Protein AF-A0A7U2MCS7-F1 (afdb_monomer)

Mean predicted aligned error: 5.55 Å

Sequence (285 aa):
MTVNVSSVKEATSYMLYASYARRSYARACTASSENHQNILQNGSFAVDHFSVMGAKVTTSFLKEYIFIDRIKELMEETGNLVWEDSVEIPSYTYWTLSLPEIFKKQHGYAMTPYLMLLSGNEGYQTGNQGPIQFISDGNDQGAGFVADYRSTMTGLLMEYLEYLNKWTHETLGLKSSQQVGYNLPVDMLEAIPSVDIPETETLSFSNLIAGFRQFSGPANLAGKNVISIELGANFGQAYYQTWTELLQEAKHAFVAGVNQLVIHGETYSHTYDNTTWPGFTSFNY

Organism: Aspergillus flavus (strain ATCC 200026 / FGSC A1120 / IAM 13836 / NRRL 3357 / JCM 12722 / SRRC 167) (NCBI:txid332952)

Nearest PDB structures (foldseek):
  1s2w-assembly1_A  TM=4.481E-01  e=6.811E-02  Mytilus edulis
  4cw7-assembly2_B  TM=5.602E-01  e=1.542E+00  Pyrococcus abyssi GE5
  4r1u-assembly2_B  TM=4.214E-01  e=1.213E+00  Medicago truncatula
  7ekw-assembly1_B  TM=4.674E-01  e=5.773E+00  Nakaseomyces glabratus CBS 138
  5cvv-assembly1_B  TM=3.705E-01  e=8.275E+00  Clarkia breweri

Solvent-accessible surface area (backbone atoms only — not comparable to full-atom values): 16552 Å² total; per-residue (Å²): 138,86,84,84,77,82,86,59,86,86,63,90,74,86,82,90,84,85,86,82,90,73,85,75,81,40,61,72,35,74,46,88,48,96,82,48,90,48,68,80,40,52,28,40,65,56,66,50,61,57,29,56,64,24,39,48,51,55,54,48,47,40,56,74,72,58,46,48,99,59,42,50,59,50,41,54,76,70,52,74,59,51,75,46,72,64,52,85,62,68,32,51,51,70,84,54,94,61,45,62,61,52,42,24,69,76,72,72,48,74,55,77,92,52,54,60,61,45,40,36,74,35,35,30,64,100,62,86,65,45,98,56,80,54,69,46,95,51,99,65,34,50,50,65,60,54,49,54,49,23,53,47,44,25,55,26,33,31,49,13,41,38,49,47,30,52,47,33,39,76,74,47,72,33,45,29,31,32,32,55,50,41,64,46,56,41,52,34,61,78,37,32,61,40,40,59,26,38,29,51,45,32,50,93,42,69,65,35,44,68,48,44,31,59,58,33,47,41,30,54,76,62,63,41,91,44,29,34,27,42,36,67,56,50,76,50,32,53,97,64,71,46,73,68,57,48,52,50,52,49,49,35,39,45,79,23,60,38,77,42,82,43,73,51,72,81,57,81,90,64,94,54,90,99,55,56,91,94,49,78,71,68,60,47,98

Structure (mmCIF, N/CA/C/O backbone):
data_AF-A0A7U2MCS7-F1
#
_entry.id   AF-A0A7U2MCS7-F1
#
loop_
_atom_site.group_PDB
_atom_site.id
_atom_site.type_symbol
_atom_site.label_atom_id
_atom_site.label_alt_id
_atom_site.label_comp_id
_atom_site.label_asym_id
_atom_site.label_entity_id
_atom_site.label_seq_id
_atom_site.pdbx_PDB_ins_code
_atom_site.Cartn_x
_atom_site.Cartn_y
_atom_site.Cartn_z
_atom_site.occupancy
_atom_site.B_iso_or_equiv
_atom_site.auth_seq_id
_atom_site.auth_comp_id
_atom_site.auth_asym_id
_atom_site.auth_atom_id
_atom_site.pdbx_PDB_model_num
ATOM 1 N N . MET A 1 1 ? 31.416 -0.457 -11.939 1.00 49.38 1 MET A N 1
ATOM 2 C CA . MET A 1 1 ? 30.595 0.491 -12.718 1.00 49.38 1 MET A CA 1
ATOM 3 C C . MET A 1 1 ? 30.698 0.067 -14.170 1.00 49.38 1 MET A C 1
ATOM 5 O O . MET A 1 1 ? 31.787 0.135 -14.721 1.00 49.38 1 MET A O 1
ATOM 9 N N . THR A 1 2 ? 29.623 -0.471 -14.740 1.00 54.03 2 THR A N 1
ATOM 10 C CA . THR A 1 2 ? 29.589 -0.855 -16.158 1.00 54.03 2 THR A CA 1
ATOM 11 C C . THR A 1 2 ? 28.910 0.277 -16.910 1.00 54.03 2 THR A C 1
ATOM 13 O O . THR A 1 2 ? 27.756 0.584 -16.624 1.00 54.03 2 THR A O 1
ATOM 16 N N . VAL A 1 3 ? 29.635 0.936 -17.812 1.00 59.94 3 VAL A N 1
ATOM 17 C CA . VAL A 1 3 ? 29.076 1.983 -18.674 1.00 59.94 3 VAL A CA 1
ATOM 18 C C . VAL A 1 3 ? 28.618 1.309 -19.959 1.00 59.94 3 VAL A C 1
ATOM 20 O O . VAL A 1 3 ? 29.446 0.865 -20.751 1.00 59.94 3 VAL A O 1
ATOM 23 N N . ASN A 1 4 ? 27.305 1.208 -20.151 1.00 61.16 4 ASN A N 1
ATOM 24 C CA . ASN A 1 4 ? 26.733 0.778 -21.422 1.00 61.16 4 ASN A CA 1
ATOM 25 C C . ASN A 1 4 ? 26.515 2.023 -22.282 1.00 61.16 4 ASN A C 1
ATOM 27 O O . ASN A 1 4 ? 25.713 2.885 -21.930 1.00 61.16 4 ASN A O 1
ATOM 31 N N . VAL A 1 5 ? 27.249 2.132 -23.387 1.00 64.62 5 VAL A N 1
ATOM 32 C CA . VAL A 1 5 ? 27.059 3.211 -24.361 1.00 64.62 5 VAL A CA 1
ATOM 33 C C . VAL A 1 5 ? 26.099 2.705 -25.430 1.00 64.62 5 VAL A C 1
ATOM 35 O O . VAL A 1 5 ? 26.420 1.751 -26.136 1.00 64.62 5 VAL A O 1
ATOM 38 N N . SER A 1 6 ? 24.928 3.331 -25.555 1.00 65.69 6 SER A N 1
ATOM 39 C CA . SER A 1 6 ? 24.066 3.103 -26.717 1.00 65.69 6 SER A CA 1
ATOM 40 C C . SER A 1 6 ? 24.730 3.730 -27.944 1.00 65.69 6 SER A C 1
ATOM 42 O O . SER A 1 6 ? 24.974 4.937 -27.973 1.00 65.69 6 SER A O 1
ATOM 44 N N . SER A 1 7 ? 25.077 2.919 -28.945 1.00 66.69 7 SER A N 1
ATOM 45 C CA . SER A 1 7 ? 25.648 3.410 -30.200 1.00 66.69 7 SER A CA 1
ATOM 46 C C . SER A 1 7 ? 24.526 3.825 -31.152 1.00 66.69 7 SER A C 1
ATOM 48 O O . SER A 1 7 ? 24.152 3.071 -32.052 1.00 66.69 7 SER A O 1
ATOM 50 N N . VAL A 1 8 ? 23.971 5.020 -30.946 1.00 79.19 8 VAL A N 1
ATOM 51 C CA . VAL A 1 8 ? 22.990 5.599 -31.872 1.00 79.19 8 VAL A CA 1
ATOM 52 C C . VAL A 1 8 ? 23.740 6.245 -33.037 1.00 79.19 8 VAL A C 1
ATOM 54 O O . VAL A 1 8 ? 24.558 7.150 -32.854 1.00 79.19 8 VAL A O 1
ATOM 57 N N . LYS A 1 9 ? 23.495 5.748 -34.253 1.00 81.31 9 LYS A N 1
ATOM 58 C CA . LYS A 1 9 ? 24.068 6.307 -35.484 1.00 81.31 9 LYS A CA 1
ATOM 59 C C . LYS A 1 9 ? 23.609 7.765 -35.623 1.00 81.31 9 LYS A C 1
ATOM 61 O O . LYS A 1 9 ? 22.438 8.041 -35.409 1.00 81.31 9 LYS A O 1
ATOM 66 N N . GLU A 1 10 ? 24.526 8.670 -35.971 1.00 86.31 10 GLU A N 1
ATOM 67 C CA . GLU A 1 10 ? 24.270 10.123 -36.110 1.00 86.31 10 GLU A CA 1
ATOM 68 C C . GLU A 1 10 ? 24.003 10.881 -34.794 1.00 86.31 10 GLU A C 1
ATOM 70 O O . GLU A 1 10 ? 23.628 12.052 -34.828 1.00 86.31 10 GLU A O 1
ATOM 75 N N . ALA A 1 11 ? 24.266 10.274 -33.628 1.00 84.00 11 ALA A N 1
ATOM 76 C CA . ALA A 1 11 ? 24.211 10.992 -32.356 1.00 84.00 11 ALA A CA 1
ATOM 77 C C . ALA A 1 11 ? 25.177 12.193 -32.346 1.00 84.00 11 ALA A C 1
ATOM 79 O O . ALA A 1 11 ? 26.388 12.045 -32.521 1.00 84.00 11 ALA A O 1
ATOM 80 N N . THR A 1 12 ? 24.637 13.391 -32.115 1.00 87.88 12 THR A N 1
ATOM 81 C CA . THR A 1 12 ? 25.401 14.648 -32.018 1.00 87.88 12 THR A CA 1
ATOM 82 C C . THR A 1 12 ? 25.794 14.994 -30.580 1.00 87.88 12 THR A C 1
ATOM 84 O O . THR A 1 12 ? 26.626 15.875 -30.361 1.00 87.88 12 THR A O 1
ATOM 87 N N . SER A 1 13 ? 25.229 14.295 -29.592 1.00 86.06 13 SER A N 1
ATOM 88 C CA . SER A 1 13 ? 25.536 14.430 -28.169 1.00 86.06 13 SER A CA 1
ATOM 89 C C . SER A 1 13 ? 25.291 13.110 -27.427 1.00 86.06 13 SER A C 1
ATOM 91 O O . SER A 1 13 ? 24.633 12.204 -27.938 1.00 86.06 13 SER A O 1
ATOM 93 N N . TYR A 1 14 ? 25.841 13.002 -26.216 1.00 83.50 14 TYR A N 1
ATOM 94 C CA . TYR A 1 14 ? 25.655 11.857 -25.323 1.00 83.50 14 TYR A CA 1
ATOM 95 C C . TYR A 1 14 ? 25.150 12.341 -23.966 1.00 83.50 14 TYR A C 1
ATOM 97 O O . TYR A 1 14 ? 25.592 13.380 -23.472 1.00 83.50 14 TYR A O 1
ATOM 105 N N . MET A 1 15 ? 24.269 11.560 -23.341 1.00 82.50 15 MET A N 1
ATOM 106 C CA . MET A 1 15 ? 23.834 11.764 -21.961 1.00 82.50 15 MET A CA 1
ATOM 107 C C . MET A 1 15 ? 24.386 10.641 -21.083 1.00 82.50 15 MET A C 1
ATOM 109 O O . MET A 1 15 ? 24.214 9.463 -21.391 1.00 82.50 15 MET A O 1
ATOM 113 N N . LEU A 1 16 ? 25.031 11.003 -19.974 1.00 84.69 16 LEU A N 1
ATOM 114 C CA . LEU A 1 16 ? 25.379 10.051 -18.924 1.00 84.69 16 LEU A CA 1
ATOM 115 C C . LEU A 1 16 ? 24.226 9.986 -17.920 1.00 84.69 16 LEU A C 1
ATOM 117 O O . LEU A 1 16 ? 23.994 10.946 -17.188 1.00 84.69 16 LEU A O 1
ATOM 121 N N . TYR A 1 17 ? 23.532 8.851 -17.872 1.00 83.62 17 TYR A N 1
ATOM 122 C CA . TYR A 1 17 ? 22.527 8.568 -16.851 1.00 83.62 17 TYR A CA 1
ATOM 123 C C . TYR A 1 17 ? 23.125 7.668 -15.767 1.00 83.62 17 TYR A C 1
ATOM 125 O O . TYR A 1 17 ? 23.717 6.629 -16.062 1.00 83.62 17 TYR A O 1
ATOM 133 N N . ALA A 1 18 ? 22.960 8.064 -14.508 1.00 84.31 18 ALA A N 1
ATOM 134 C CA . ALA A 1 18 ? 23.348 7.267 -13.355 1.00 84.31 18 ALA A CA 1
ATOM 135 C C . ALA A 1 18 ? 22.206 7.256 -12.339 1.00 84.31 18 ALA A C 1
ATOM 137 O O . ALA A 1 18 ? 21.706 8.305 -11.942 1.00 84.31 18 ALA A O 1
ATOM 138 N N . SER A 1 19 ? 21.835 6.061 -11.892 1.00 83.75 19 SER A N 1
ATOM 139 C CA . SER A 1 19 ? 20.839 5.842 -10.848 1.00 83.75 19 SER A CA 1
ATOM 140 C C . SER A 1 19 ? 21.476 5.116 -9.669 1.00 83.75 19 SER A C 1
ATOM 142 O O . SER A 1 19 ? 22.283 4.203 -9.854 1.00 83.75 19 SER A O 1
ATOM 144 N N . TYR A 1 20 ? 21.082 5.485 -8.456 1.00 86.44 20 TYR A N 1
ATOM 145 C CA . TYR A 1 20 ? 21.434 4.766 -7.238 1.00 86.44 20 TYR A CA 1
ATOM 146 C C . TYR A 1 20 ? 20.219 4.716 -6.315 1.00 86.44 20 TYR A C 1
ATOM 148 O O . TYR A 1 20 ? 19.447 5.671 -6.238 1.00 86.44 20 TYR A O 1
ATOM 156 N N . ALA A 1 21 ? 20.053 3.602 -5.608 1.00 87.25 21 ALA A N 1
ATOM 157 C CA . ALA A 1 21 ? 19.059 3.498 -4.553 1.00 87.25 21 ALA A CA 1
ATOM 158 C C . ALA A 1 21 ? 19.634 4.074 -3.253 1.00 87.25 21 ALA A C 1
ATOM 160 O O . ALA A 1 21 ? 20.805 3.867 -2.924 1.00 87.25 21 ALA A O 1
ATOM 161 N N . ARG A 1 22 ? 18.796 4.774 -2.492 1.00 88.44 22 ARG A N 1
ATOM 162 C CA . ARG A 1 22 ? 19.103 5.228 -1.133 1.00 88.44 22 ARG A CA 1
ATOM 163 C C . ARG A 1 22 ? 17.920 4.931 -0.226 1.00 88.44 22 ARG A C 1
ATOM 165 O O . ARG A 1 22 ? 16.790 4.843 -0.697 1.00 88.44 22 ARG A O 1
ATOM 172 N N . ARG A 1 23 ? 18.168 4.831 1.079 1.00 89.50 23 ARG A N 1
ATOM 173 C CA . ARG A 1 23 ? 17.081 4.814 2.066 1.00 89.50 23 ARG A CA 1
ATOM 174 C C . ARG A 1 23 ? 16.324 6.141 1.975 1.00 89.50 23 ARG A C 1
ATOM 176 O O . ARG A 1 23 ? 16.964 7.191 1.922 1.00 89.50 23 ARG A O 1
ATOM 183 N N . SER A 1 24 ? 14.993 6.094 1.942 1.00 88.12 24 SER A N 1
ATOM 184 C CA . SER A 1 24 ? 14.164 7.305 1.868 1.00 88.12 24 SER A CA 1
ATOM 185 C C . SER A 1 24 ? 14.296 8.163 3.127 1.00 88.12 24 SER A C 1
ATOM 187 O O . SER A 1 24 ? 14.201 9.381 3.042 1.00 88.12 24 SER A O 1
ATOM 189 N N . TYR A 1 25 ? 14.527 7.525 4.285 1.00 90.00 25 TYR A N 1
ATOM 190 C CA . TYR A 1 25 ? 14.426 8.138 5.617 1.00 90.00 25 TYR A CA 1
ATOM 191 C C . TYR A 1 25 ? 13.063 8.799 5.878 1.00 90.00 25 TYR A C 1
ATOM 193 O O . TYR A 1 25 ? 12.931 9.598 6.805 1.00 90.00 25 TYR A O 1
ATOM 201 N N . ALA A 1 26 ? 12.052 8.437 5.082 1.00 91.25 26 ALA A N 1
ATOM 202 C CA . ALA A 1 26 ? 10.682 8.863 5.284 1.00 91.25 26 ALA A CA 1
ATOM 203 C C . ALA A 1 26 ? 10.205 8.393 6.659 1.00 91.25 26 ALA A C 1
ATOM 205 O O . ALA A 1 26 ? 10.486 7.266 7.080 1.00 91.25 26 ALA A O 1
ATOM 206 N N . ARG A 1 27 ? 9.514 9.280 7.367 1.00 90.56 27 ARG A N 1
ATOM 207 C CA . ARG A 1 27 ? 8.970 9.009 8.694 1.00 90.56 27 ARG A CA 1
ATOM 208 C C . ARG A 1 27 ? 7.509 8.604 8.545 1.00 90.56 27 ARG A C 1
ATOM 210 O O . ARG A 1 27 ? 6.750 9.359 7.956 1.00 90.56 27 ARG A O 1
ATOM 217 N N . ALA A 1 28 ? 7.150 7.440 9.081 1.00 88.75 28 ALA A N 1
ATOM 218 C CA . ALA A 1 28 ? 5.753 7.030 9.245 1.00 88.75 28 ALA A CA 1
ATOM 219 C C . ALA A 1 28 ? 5.127 7.708 10.474 1.00 88.75 28 ALA A C 1
ATOM 221 O O . ALA A 1 28 ? 3.940 7.995 10.505 1.00 88.75 28 ALA A O 1
ATOM 222 N N . CYS A 1 29 ? 5.950 8.021 11.476 1.00 88.31 29 CYS A N 1
ATOM 223 C CA . CYS A 1 29 ? 5.573 8.844 12.615 1.00 88.31 29 CYS A CA 1
ATOM 224 C C . CYS A 1 29 ? 6.696 9.848 12.885 1.00 88.31 29 CYS A C 1
ATOM 226 O O . CYS A 1 29 ? 7.872 9.472 12.973 1.00 88.31 29 CYS A O 1
ATOM 228 N N . THR A 1 30 ? 6.356 11.131 12.980 1.00 86.56 30 THR A N 1
ATOM 229 C CA . THR A 1 30 ? 7.303 12.190 13.339 1.00 86.56 30 THR A CA 1
ATOM 230 C C . THR A 1 30 ? 7.448 12.279 14.856 1.00 86.56 30 THR A C 1
ATOM 232 O O . THR A 1 30 ? 6.522 11.984 15.608 1.00 86.56 30 THR A O 1
ATOM 235 N N . ALA A 1 31 ? 8.641 12.652 15.323 1.00 84.50 31 ALA A N 1
ATOM 236 C CA . ALA A 1 31 ? 8.888 12.820 16.749 1.00 84.50 31 ALA A CA 1
ATOM 237 C C . ALA A 1 31 ? 7.998 13.941 17.306 1.00 84.50 31 ALA A C 1
ATOM 239 O O . ALA A 1 31 ? 7.938 15.029 16.734 1.00 84.50 31 ALA A O 1
ATOM 240 N N . SER A 1 32 ? 7.349 13.695 18.444 1.00 73.06 32 SER A N 1
ATOM 241 C CA . SER A 1 32 ? 6.521 14.702 19.122 1.00 73.06 32 SER A CA 1
ATOM 242 C C . SER A 1 32 ? 7.347 15.750 19.882 1.00 73.06 32 SER A C 1
ATOM 244 O O . SER A 1 32 ? 6.804 16.757 20.328 1.00 73.06 32 SER A O 1
ATOM 246 N N . SER A 1 33 ? 8.658 15.524 20.041 1.00 78.88 33 SER A N 1
ATOM 247 C CA . SER A 1 33 ? 9.599 16.416 20.724 1.00 78.88 33 SER A CA 1
ATOM 248 C C . SER A 1 33 ? 11.018 16.265 20.168 1.00 78.88 33 SER A C 1
ATOM 250 O O . SER A 1 33 ? 11.445 15.162 19.824 1.00 78.88 33 SER A O 1
ATOM 252 N N . GLU A 1 34 ? 11.777 17.363 20.145 1.00 83.19 34 GLU A N 1
ATOM 253 C CA . GLU A 1 34 ? 13.200 17.373 19.768 1.00 83.19 34 GLU A CA 1
ATOM 254 C C . GLU A 1 34 ? 14.098 16.673 20.807 1.00 83.19 34 GLU A C 1
ATOM 256 O O . GLU A 1 34 ? 15.168 16.176 20.470 1.00 83.19 34 GLU A O 1
ATOM 261 N N . ASN A 1 35 ? 13.655 16.577 22.068 1.00 87.75 35 ASN A N 1
ATOM 262 C CA . ASN A 1 35 ? 14.402 15.954 23.171 1.00 87.75 35 ASN A CA 1
ATOM 263 C C . ASN A 1 35 ? 13.902 14.532 23.471 1.00 87.75 35 ASN A C 1
ATOM 265 O O . ASN A 1 35 ? 13.580 14.193 24.614 1.00 87.75 35 ASN A O 1
ATOM 269 N N . HIS A 1 36 ? 13.816 13.693 22.443 1.00 87.81 36 HIS A N 1
ATOM 270 C CA . HIS A 1 36 ? 13.348 12.315 22.571 1.00 87.81 36 HIS A CA 1
ATOM 271 C C . HIS A 1 36 ? 14.312 11.449 23.411 1.00 87.81 36 HIS A C 1
ATOM 273 O O . HIS A 1 36 ? 15.497 11.313 23.105 1.00 87.81 36 HIS A O 1
ATOM 279 N N . GLN A 1 37 ? 13.791 10.824 24.467 1.00 89.56 37 GLN A N 1
ATOM 280 C CA . GLN A 1 37 ? 14.546 10.003 25.425 1.00 89.56 37 GLN A CA 1
ATOM 281 C C . GLN A 1 37 ? 14.591 8.517 25.045 1.00 89.56 37 GLN A C 1
ATOM 283 O O . GLN A 1 37 ? 15.390 7.758 25.589 1.00 89.56 37 GLN A O 1
ATOM 288 N N . ASN A 1 38 ? 13.723 8.080 24.131 1.00 86.50 38 ASN A N 1
ATOM 289 C CA . ASN A 1 38 ? 13.654 6.699 23.665 1.00 86.50 38 ASN A CA 1
ATOM 290 C C . ASN A 1 38 ? 13.152 6.622 22.214 1.00 86.50 38 ASN A C 1
ATOM 292 O O . ASN A 1 38 ? 12.784 7.631 21.609 1.00 86.50 38 ASN A O 1
ATOM 296 N N . ILE A 1 39 ? 13.146 5.409 21.656 1.00 85.69 39 ILE A N 1
ATOM 297 C CA . ILE A 1 39 ? 12.762 5.170 20.261 1.00 85.69 39 ILE A CA 1
ATOM 298 C C . ILE A 1 39 ? 11.295 5.514 19.968 1.00 85.69 39 ILE A C 1
ATOM 300 O O . ILE A 1 39 ? 11.008 5.967 18.869 1.00 85.69 39 ILE A O 1
ATOM 304 N N . LEU A 1 40 ? 10.387 5.371 20.943 1.00 84.81 40 LEU A N 1
ATOM 305 C CA . LEU A 1 40 ? 8.964 5.686 20.768 1.00 84.81 40 LEU A CA 1
ATOM 306 C C . LEU A 1 40 ? 8.748 7.198 20.631 1.00 84.81 40 LEU A C 1
ATOM 308 O O . LEU A 1 40 ? 7.949 7.648 19.819 1.00 84.81 40 LEU A O 1
ATOM 312 N N . GLN A 1 41 ? 9.514 7.992 21.382 1.00 87.44 41 GLN A N 1
ATOM 313 C CA . GLN A 1 41 ? 9.463 9.455 21.314 1.00 87.44 41 GLN A CA 1
ATOM 314 C C . GLN A 1 41 ? 10.138 10.026 20.058 1.00 87.44 41 GLN A C 1
ATOM 316 O O . GLN A 1 41 ? 9.809 11.131 19.638 1.00 87.44 41 GLN A O 1
ATOM 321 N N . ASN A 1 42 ? 11.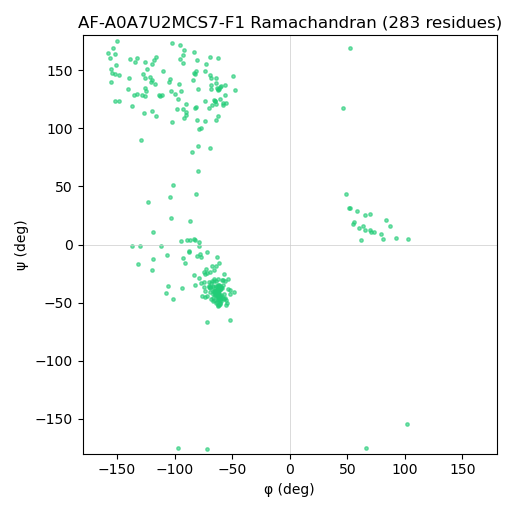072 9.289 19.450 1.00 89.25 42 ASN A N 1
ATOM 322 C CA . ASN A 1 42 ? 11.811 9.716 18.255 1.00 89.25 42 ASN A CA 1
ATOM 323 C C . ASN A 1 42 ? 11.039 9.450 16.941 1.00 89.25 42 ASN A C 1
ATOM 325 O O . ASN A 1 42 ? 11.573 9.650 15.845 1.00 89.25 42 ASN A O 1
ATOM 329 N N . GLY A 1 43 ? 9.798 8.966 17.030 1.00 89.62 43 GLY A N 1
ATOM 330 C CA . GLY A 1 43 ? 9.011 8.551 15.872 1.00 89.62 43 GLY A CA 1
ATOM 331 C C . GLY A 1 43 ? 9.599 7.330 15.154 1.00 89.62 43 GLY A C 1
ATOM 332 O O . GLY A 1 43 ? 10.604 6.746 15.564 1.00 89.62 43 GLY A O 1
ATOM 333 N N . SER A 1 44 ? 8.991 6.949 14.035 1.00 90.62 44 SER A N 1
ATOM 334 C CA . SER A 1 44 ? 9.334 5.735 13.289 1.00 90.62 44 SER A CA 1
ATOM 335 C C . SER A 1 44 ? 9.612 6.037 11.821 1.00 90.62 44 SER A C 1
ATOM 337 O O . SER A 1 44 ? 9.044 6.952 11.221 1.00 90.62 44 SER A O 1
ATOM 339 N N . PHE A 1 45 ? 10.533 5.277 11.233 1.00 92.88 45 PHE A N 1
ATOM 340 C CA . PHE A 1 45 ? 10.747 5.289 9.789 1.00 92.88 45 PHE A CA 1
ATOM 341 C C . PHE A 1 45 ? 9.724 4.388 9.108 1.00 92.88 45 PHE A C 1
ATOM 343 O O . PHE A 1 45 ? 9.348 3.355 9.660 1.00 92.88 45 PHE A O 1
ATOM 350 N N . ALA A 1 46 ? 9.315 4.764 7.901 1.00 94.25 46 ALA A N 1
ATOM 351 C CA . ALA A 1 46 ? 8.502 3.901 7.065 1.00 94.25 46 ALA A CA 1
ATOM 352 C C . ALA A 1 46 ? 9.280 2.631 6.687 1.00 94.25 46 ALA A C 1
ATOM 354 O O . ALA A 1 46 ? 10.481 2.682 6.393 1.00 94.25 46 ALA A O 1
ATOM 355 N N . VAL A 1 47 ? 8.590 1.492 6.710 1.00 95.94 47 VAL A N 1
ATOM 356 C CA . VAL A 1 47 ? 9.152 0.202 6.304 1.00 95.94 47 VAL A CA 1
ATOM 357 C C . VAL A 1 47 ? 9.085 0.022 4.787 1.00 95.94 47 VAL A C 1
ATOM 359 O O . VAL A 1 47 ? 8.399 0.752 4.071 1.00 95.94 47 VAL A O 1
ATOM 362 N N . ASP A 1 48 ? 9.816 -0.967 4.284 1.00 96.38 48 ASP A N 1
ATOM 363 C CA . ASP A 1 48 ? 9.753 -1.364 2.880 1.00 96.38 48 ASP A CA 1
ATOM 364 C C . ASP A 1 48 ? 8.492 -2.202 2.610 1.00 96.38 48 ASP A C 1
ATOM 366 O O . ASP A 1 48 ? 8.479 -3.402 2.892 1.00 96.38 48 ASP A O 1
ATOM 370 N N . HIS A 1 49 ? 7.454 -1.568 2.056 1.00 96.88 49 HIS A N 1
ATOM 371 C CA . HIS A 1 49 ? 6.169 -2.198 1.713 1.00 96.88 49 HIS A CA 1
ATOM 372 C C . HIS A 1 49 ? 6.265 -3.142 0.504 1.00 96.88 49 HIS A C 1
ATOM 374 O O . HIS A 1 49 ? 5.319 -3.856 0.195 1.00 96.88 49 HIS A O 1
ATOM 380 N N . PHE A 1 50 ? 7.419 -3.188 -0.168 1.00 97.88 50 PHE A N 1
ATOM 381 C CA . PHE A 1 50 ? 7.697 -4.109 -1.268 1.00 97.88 50 PHE A CA 1
ATOM 382 C C . PHE A 1 50 ? 8.583 -5.274 -0.816 1.00 97.88 50 PHE A C 1
ATOM 384 O O . PHE A 1 50 ? 9.273 -5.894 -1.625 1.00 97.88 50 PHE A O 1
ATOM 391 N N . SER A 1 51 ? 8.604 -5.580 0.486 1.00 97.38 51 SER A N 1
ATOM 392 C CA . SER A 1 51 ? 9.257 -6.784 0.990 1.00 97.38 51 SER A CA 1
ATOM 393 C C . SER A 1 51 ? 8.575 -7.358 2.229 1.00 97.38 51 SER A C 1
ATOM 395 O O . SER A 1 51 ? 8.187 -6.643 3.153 1.00 97.38 51 SER A O 1
ATOM 397 N N . VAL A 1 52 ? 8.595 -8.687 2.341 1.00 97.25 52 VAL A N 1
ATOM 398 C CA . VAL A 1 52 ? 8.207 -9.403 3.570 1.00 97.25 52 VAL A CA 1
ATOM 399 C C . VAL A 1 52 ? 9.039 -8.961 4.785 1.00 97.25 52 VAL A C 1
ATOM 401 O O . VAL A 1 52 ? 8.591 -9.065 5.927 1.00 97.25 52 VAL A O 1
ATOM 404 N N . MET A 1 53 ? 10.263 -8.459 4.577 1.00 97.56 53 MET A N 1
ATOM 405 C CA . MET A 1 53 ? 11.079 -7.935 5.673 1.00 97.56 53 MET A CA 1
ATOM 406 C C . MET A 1 53 ? 10.461 -6.673 6.287 1.00 97.56 53 MET A C 1
ATOM 408 O O . MET A 1 53 ? 10.502 -6.529 7.505 1.00 97.56 53 MET A O 1
ATOM 412 N N . GLY A 1 54 ? 9.847 -5.798 5.485 1.00 97.12 54 GLY A N 1
ATOM 413 C CA . GLY A 1 54 ? 9.132 -4.629 5.998 1.00 97.12 54 GLY A CA 1
ATOM 414 C C . GLY A 1 54 ? 7.991 -5.034 6.927 1.00 97.12 54 GLY A C 1
ATOM 415 O O . GLY A 1 54 ? 7.944 -4.587 8.072 1.00 97.12 54 GLY A O 1
ATOM 416 N N . ALA A 1 55 ? 7.168 -5.991 6.493 1.00 97.69 55 ALA A N 1
ATOM 417 C CA . ALA A 1 55 ? 6.073 -6.528 7.299 1.00 97.69 55 ALA A CA 1
ATOM 418 C C . ALA A 1 55 ? 6.574 -7.189 8.599 1.00 97.69 55 ALA A C 1
ATOM 420 O O . ALA A 1 55 ? 5.997 -7.024 9.678 1.00 97.69 55 ALA A O 1
ATOM 421 N N . LYS A 1 56 ? 7.704 -7.907 8.535 1.00 98.31 56 LYS A N 1
ATOM 422 C CA . LYS A 1 56 ? 8.370 -8.481 9.717 1.00 98.31 56 LYS A CA 1
ATOM 423 C C . LYS A 1 56 ? 8.836 -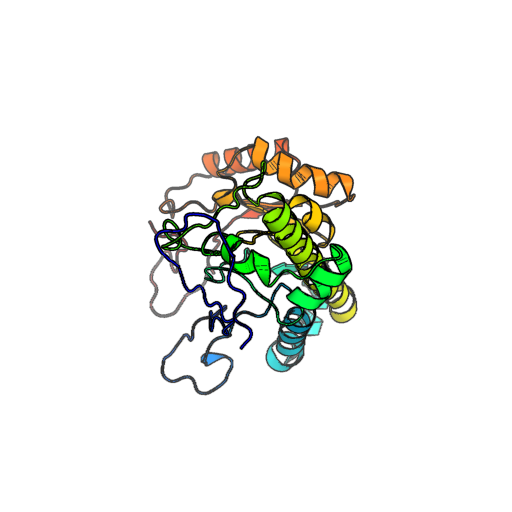7.416 10.699 1.00 98.31 56 LYS A C 1
ATOM 425 O O . LYS A 1 56 ? 8.679 -7.615 11.901 1.00 98.31 56 LYS A O 1
ATOM 430 N N . VAL A 1 57 ? 9.397 -6.311 10.214 1.00 97.12 57 VAL A N 1
ATOM 431 C CA . VAL A 1 57 ? 9.832 -5.202 11.073 1.00 97.12 57 VAL A CA 1
ATOM 432 C C . VAL A 1 57 ? 8.631 -4.586 11.785 1.00 97.12 57 VAL A C 1
ATOM 434 O O . VAL A 1 57 ? 8.664 -4.491 13.010 1.00 97.12 57 VAL A O 1
ATOM 437 N N . THR A 1 58 ? 7.554 -4.267 11.060 1.00 95.88 58 THR A N 1
ATOM 438 C CA . THR A 1 58 ? 6.308 -3.736 11.642 1.00 95.88 58 THR A CA 1
ATOM 439 C C . THR A 1 58 ? 5.764 -4.662 12.727 1.00 95.88 58 THR A C 1
ATOM 441 O O . THR A 1 58 ? 5.552 -4.258 13.868 1.00 95.88 58 THR A O 1
ATOM 444 N N . THR A 1 59 ? 5.610 -5.944 12.410 1.00 96.88 59 THR A N 1
ATOM 445 C CA . THR A 1 59 ? 5.027 -6.921 13.338 1.00 96.88 59 THR A CA 1
ATOM 446 C C . THR A 1 59 ? 5.919 -7.247 14.536 1.00 96.88 59 THR A C 1
ATOM 448 O O . THR A 1 59 ? 5.412 -7.511 15.627 1.00 96.88 59 THR A O 1
ATOM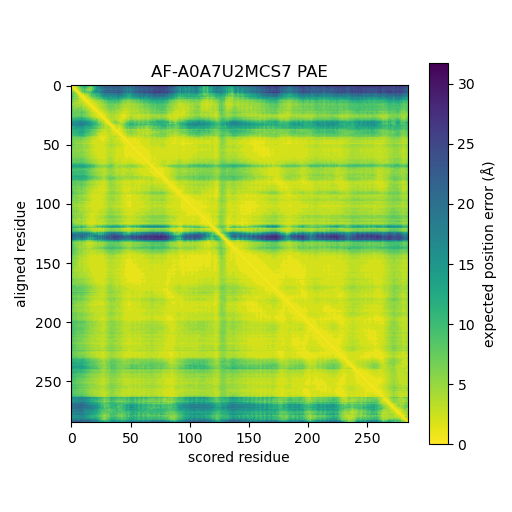 451 N N . SER A 1 60 ? 7.244 -7.213 14.365 1.00 96.81 60 SER A N 1
ATOM 452 C CA . SER A 1 60 ? 8.198 -7.366 15.473 1.00 96.81 60 SER A CA 1
ATOM 453 C C . SER A 1 60 ? 8.160 -6.152 16.392 1.00 96.81 60 SER A C 1
ATOM 455 O O . SER A 1 60 ? 8.132 -6.317 17.607 1.00 96.81 60 SER A O 1
ATOM 457 N N . PHE A 1 61 ? 8.072 -4.948 15.821 1.00 94.62 61 PHE A N 1
ATOM 458 C CA . PHE A 1 61 ? 7.935 -3.716 16.589 1.00 94.62 61 PHE A CA 1
ATOM 459 C C . PHE A 1 61 ? 6.659 -3.717 17.439 1.00 94.62 61 PHE A C 1
ATOM 461 O O . PHE A 1 61 ? 6.727 -3.441 18.636 1.00 94.62 61 PHE A O 1
ATOM 468 N N . LEU A 1 62 ? 5.514 -4.100 16.858 1.00 93.56 62 LEU A N 1
ATOM 469 C CA . LEU A 1 62 ? 4.262 -4.236 17.608 1.00 93.56 62 LEU A CA 1
ATOM 470 C C . LEU A 1 62 ? 4.415 -5.218 18.777 1.00 93.56 62 LEU A C 1
ATOM 472 O O . LEU A 1 62 ? 4.052 -4.888 19.902 1.00 93.56 62 LEU A O 1
ATOM 476 N N . LYS A 1 63 ? 5.013 -6.392 18.539 1.00 94.31 63 LYS A N 1
ATOM 477 C CA . LYS A 1 63 ? 5.235 -7.410 19.580 1.00 94.31 63 LYS A CA 1
ATOM 478 C C . LYS A 1 63 ? 6.144 -6.936 20.710 1.00 94.31 63 LYS A C 1
ATOM 480 O O . LYS A 1 63 ? 5.867 -7.237 21.863 1.00 94.31 63 LYS A O 1
ATOM 485 N N . GLU A 1 64 ? 7.236 -6.262 20.3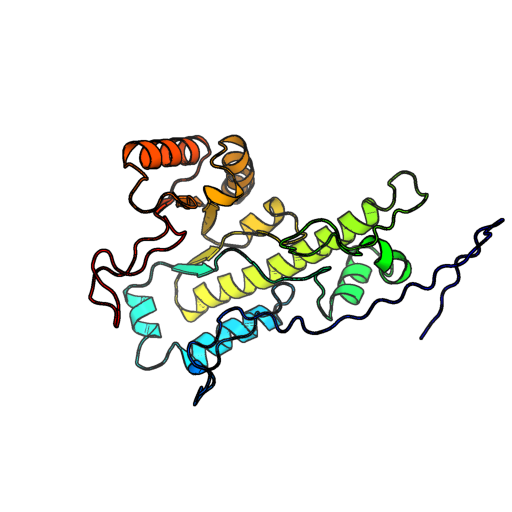76 1.00 93.75 64 GLU A N 1
ATOM 486 C CA . GLU A 1 64 ? 8.277 -5.912 21.343 1.00 93.75 64 GLU A CA 1
ATOM 487 C C . GLU A 1 64 ? 7.939 -4.648 22.141 1.00 93.75 64 GLU A C 1
ATOM 489 O O . GLU A 1 64 ? 8.269 -4.571 23.322 1.00 93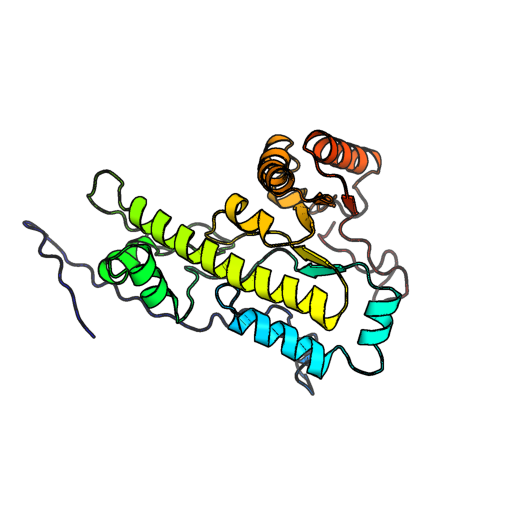.75 64 GLU A O 1
ATOM 494 N N . TYR A 1 65 ? 7.266 -3.677 21.516 1.00 92.00 65 TYR A N 1
ATOM 495 C CA . TYR A 1 65 ? 7.107 -2.340 22.094 1.00 92.00 65 TYR A CA 1
ATOM 496 C C . TYR A 1 65 ? 5.662 -1.909 22.344 1.00 92.00 65 TYR A C 1
ATOM 498 O O . TYR A 1 65 ? 5.451 -1.018 23.163 1.00 92.00 65 TYR A O 1
ATOM 506 N N . ILE A 1 66 ? 4.676 -2.501 21.660 1.00 91.38 66 ILE A N 1
ATOM 507 C CA . ILE A 1 66 ? 3.264 -2.097 21.784 1.00 91.38 66 ILE A CA 1
ATOM 508 C C . ILE A 1 66 ? 2.452 -3.135 22.554 1.00 91.38 66 ILE A C 1
ATOM 510 O O . ILE A 1 66 ? 1.660 -2.778 23.415 1.00 91.38 66 ILE A O 1
ATOM 514 N N . PHE A 1 67 ? 2.669 -4.425 22.309 1.00 92.62 67 PHE A N 1
ATOM 515 C CA . PHE A 1 67 ? 1.948 -5.524 22.958 1.00 92.62 67 PHE A CA 1
ATOM 516 C C . PHE A 1 67 ? 2.509 -5.870 24.343 1.00 92.62 67 PHE A C 1
ATOM 518 O O . PHE A 1 67 ? 2.677 -7.036 24.698 1.00 92.62 67 PHE A O 1
ATOM 525 N N . ILE A 1 68 ? 2.796 -4.833 25.125 1.00 91.75 68 ILE A N 1
ATOM 526 C CA . ILE A 1 68 ? 3.195 -4.914 26.529 1.00 91.75 68 ILE A CA 1
ATOM 527 C C . ILE A 1 68 ? 1.957 -4.811 27.434 1.00 91.75 68 ILE A C 1
ATOM 529 O O . ILE A 1 68 ? 0.871 -4.472 26.971 1.00 91.75 68 ILE A O 1
ATOM 533 N N . ASP A 1 69 ? 2.100 -5.129 28.722 1.00 93.31 69 ASP A N 1
ATOM 534 C CA . ASP A 1 69 ? 1.087 -4.859 29.759 1.00 93.31 69 ASP A CA 1
ATOM 535 C C . ASP A 1 69 ? -0.356 -5.294 29.423 1.00 93.31 69 ASP A C 1
ATOM 537 O O . ASP A 1 69 ? -1.323 -4.588 29.702 1.00 93.31 69 ASP A O 1
ATOM 541 N N . ARG A 1 70 ? -0.510 -6.499 28.860 1.00 95.00 70 ARG A N 1
ATOM 542 C CA . ARG A 1 70 ? -1.786 -7.116 28.445 1.00 95.00 70 ARG A CA 1
ATOM 543 C C . ARG A 1 70 ? -2.486 -6.499 27.225 1.00 95.00 70 ARG A C 1
ATOM 545 O O . ARG A 1 70 ? -3.640 -6.829 26.953 1.00 95.00 70 ARG A O 1
ATOM 552 N N . ILE A 1 71 ? -1.827 -5.613 26.474 1.00 94.38 71 ILE A N 1
ATOM 553 C CA . ILE A 1 71 ? -2.435 -4.984 25.288 1.00 94.38 71 ILE A CA 1
ATOM 554 C C . ILE A 1 71 ? -2.857 -6.033 24.252 1.00 94.38 71 ILE A C 1
ATOM 556 O O . ILE A 1 71 ? -3.927 -5.903 23.663 1.00 94.38 71 ILE A O 1
ATOM 560 N N . LYS A 1 72 ? -2.072 -7.102 24.069 1.00 93.94 72 LYS A N 1
ATOM 561 C CA . LYS A 1 72 ? -2.419 -8.194 23.148 1.00 93.94 72 LYS A CA 1
ATOM 562 C C . LYS A 1 72 ? -3.732 -8.868 23.539 1.00 93.94 72 LYS A C 1
ATOM 564 O O . LYS A 1 72 ? -4.615 -9.005 22.704 1.00 93.94 72 LYS A O 1
ATOM 569 N N . GLU A 1 73 ? -3.862 -9.252 24.802 1.00 94.75 73 GLU A N 1
ATOM 570 C CA . GLU A 1 73 ? -5.049 -9.910 25.340 1.00 94.75 73 GLU A CA 1
ATOM 571 C C . GLU A 1 73 ? -6.273 -8.995 25.236 1.00 94.75 73 GLU A C 1
ATOM 573 O O . GLU A 1 73 ? -7.344 -9.440 24.842 1.00 94.75 73 GLU A O 1
ATOM 578 N N . LEU A 1 74 ? -6.116 -7.693 25.502 1.00 95.38 74 LEU A N 1
ATOM 579 C CA . LEU A 1 74 ? -7.199 -6.723 25.316 1.00 95.38 74 LEU A CA 1
ATOM 580 C C . LEU A 1 74 ? -7.619 -6.598 23.847 1.00 95.38 74 LEU A C 1
ATOM 582 O O . LEU A 1 74 ? -8.812 -6.492 23.561 1.00 95.38 74 LEU A O 1
ATOM 586 N N . MET A 1 75 ? -6.667 -6.633 22.910 1.00 93.50 75 MET A N 1
ATOM 587 C CA . MET A 1 75 ? -6.973 -6.662 21.479 1.00 93.50 75 MET A CA 1
ATOM 588 C C . MET A 1 75 ? -7.669 -7.962 21.063 1.00 93.50 75 MET A C 1
ATOM 590 O O . MET A 1 75 ? -8.553 -7.911 20.220 1.00 93.50 75 MET A O 1
ATOM 594 N N . GLU A 1 76 ? -7.332 -9.105 21.654 1.00 92.12 76 GLU A N 1
ATOM 595 C CA . GLU A 1 76 ? -8.036 -10.373 21.406 1.00 92.12 76 GLU A CA 1
ATOM 596 C C . GLU A 1 76 ? -9.464 -10.364 21.981 1.00 92.12 76 GLU A C 1
ATOM 598 O O . GLU A 1 76 ? -10.382 -10.917 21.379 1.00 92.12 76 GLU A O 1
ATOM 603 N N . GLU A 1 77 ? -9.669 -9.724 23.138 1.00 93.81 77 GLU A N 1
ATOM 604 C CA . GLU A 1 77 ? -10.974 -9.627 23.806 1.00 93.81 77 GLU A CA 1
ATOM 605 C C . GLU A 1 77 ? -11.909 -8.596 23.151 1.00 93.81 77 GLU A C 1
ATOM 607 O O . GLU A 1 77 ? -13.129 -8.774 23.171 1.00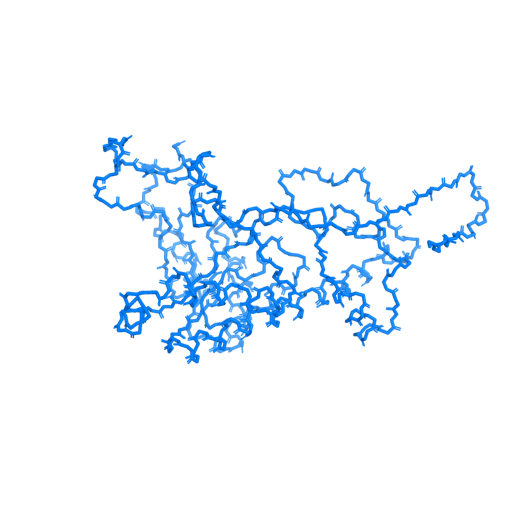 93.81 77 GLU A O 1
ATOM 612 N N . THR A 1 78 ? -11.361 -7.500 22.611 1.00 94.81 78 THR A N 1
ATOM 613 C CA . THR A 1 78 ? -12.152 -6.320 22.199 1.00 94.81 78 THR A CA 1
ATOM 614 C C . THR A 1 78 ? -11.845 -5.785 20.802 1.00 94.81 78 THR A C 1
ATOM 616 O O . THR A 1 78 ? -12.632 -5.007 20.260 1.00 94.81 78 THR A O 1
ATOM 619 N N . GLY A 1 79 ? -10.715 -6.169 20.210 1.00 92.19 79 GLY A N 1
ATOM 620 C CA . GLY A 1 79 ? -10.302 -5.711 18.892 1.00 92.19 79 GLY A CA 1
ATOM 621 C C . GLY A 1 79 ? -11.196 -6.270 17.790 1.00 92.19 79 GLY A C 1
ATOM 622 O O . GLY A 1 79 ? -11.677 -7.397 17.857 1.00 92.19 79 GLY A O 1
ATOM 623 N N . ASN A 1 80 ? -11.413 -5.467 16.750 1.00 91.62 80 ASN A N 1
ATOM 624 C CA . ASN A 1 80 ? -12.175 -5.887 15.573 1.00 91.62 80 ASN A CA 1
ATOM 625 C C . ASN A 1 80 ? -11.249 -6.253 14.404 1.00 91.62 80 ASN A C 1
ATOM 627 O O . ASN A 1 80 ? -11.418 -7.283 13.752 1.00 91.62 80 ASN A O 1
ATOM 631 N N . LEU A 1 81 ? -10.260 -5.401 14.138 1.00 94.75 81 LEU A N 1
ATOM 632 C CA . LEU A 1 81 ? -9.308 -5.560 13.047 1.00 94.75 81 LEU A CA 1
ATOM 633 C C . LEU A 1 81 ? -8.012 -4.797 13.342 1.00 94.75 81 LEU A C 1
ATOM 635 O O . LEU A 1 81 ? -7.998 -3.885 14.169 1.00 94.75 81 LEU A O 1
ATOM 639 N N . VAL A 1 82 ? -6.942 -5.174 12.650 1.00 95.31 82 VAL A N 1
ATOM 640 C CA . VAL A 1 82 ? -5.734 -4.355 12.493 1.00 95.31 82 VAL A CA 1
ATOM 641 C C . VAL A 1 82 ? -5.868 -3.587 11.187 1.00 95.31 82 VAL A C 1
ATOM 643 O O . VAL A 1 82 ? -6.225 -4.175 10.168 1.00 95.31 82 VAL A O 1
ATOM 646 N N . TRP A 1 83 ? -5.607 -2.285 11.221 1.00 95.44 83 TRP A N 1
ATOM 647 C CA . TRP A 1 83 ? -5.787 -1.394 10.080 1.00 95.44 83 TRP A CA 1
ATOM 648 C C . TRP A 1 83 ? -4.471 -0.729 9.689 1.00 95.44 83 TRP A C 1
ATOM 650 O O . TRP A 1 83 ? -3.700 -0.333 10.566 1.00 95.44 83 TRP A O 1
ATOM 660 N N . GLU A 1 84 ? -4.228 -0.617 8.388 1.00 95.38 84 GLU A N 1
ATOM 661 C CA . GLU A 1 84 ? -3.129 0.151 7.811 1.00 95.38 84 GLU A CA 1
ATOM 662 C C . GLU A 1 84 ? -3.698 1.146 6.789 1.00 95.38 84 GLU A C 1
ATOM 664 O O . GLU A 1 84 ? -4.492 0.789 5.918 1.00 95.38 84 GLU A O 1
ATOM 669 N N . ASP A 1 85 ? -3.321 2.407 6.953 1.00 94.56 85 ASP A N 1
ATOM 670 C CA . ASP A 1 85 ? -3.827 3.539 6.175 1.00 94.56 85 ASP A CA 1
ATOM 671 C C . ASP A 1 85 ? -3.286 3.523 4.727 1.00 94.56 85 ASP A C 1
ATOM 673 O O . ASP A 1 85 ? -2.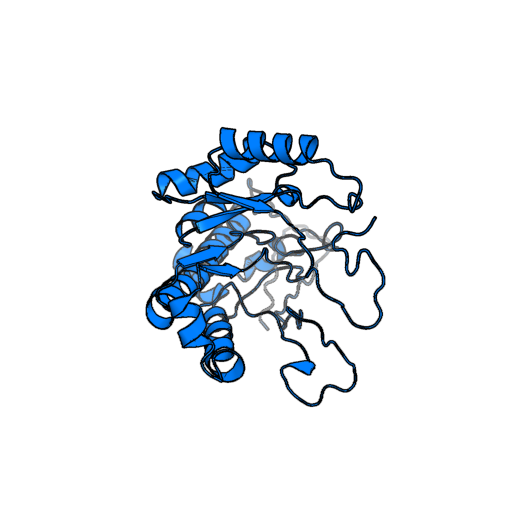578 2.584 4.324 1.00 94.56 85 ASP A O 1
ATOM 677 N N . SER A 1 86 ? -3.596 4.541 3.920 1.00 94.25 86 SER A N 1
ATOM 678 C CA . SER A 1 86 ? -2.916 4.750 2.637 1.00 94.25 86 SER A CA 1
ATOM 679 C C . SER A 1 86 ? -1.411 5.004 2.825 1.00 94.25 86 SER A C 1
ATOM 681 O O . SER A 1 86 ? -0.922 5.285 3.917 1.00 94.25 86 SER A O 1
ATOM 683 N N . VAL A 1 87 ? -0.622 4.816 1.757 1.00 94.31 87 VAL A N 1
ATOM 684 C CA . VAL A 1 87 ? 0.847 4.897 1.831 1.00 94.31 87 VAL A CA 1
ATOM 685 C C . VAL A 1 87 ? 1.368 6.224 1.270 1.00 94.31 87 VAL A C 1
ATOM 687 O O . VAL A 1 87 ? 1.489 6.389 0.061 1.00 94.31 87 VAL A O 1
ATOM 690 N N . GLU A 1 88 ? 1.807 7.153 2.121 1.00 91.69 88 GLU A N 1
ATOM 691 C CA . GLU A 1 88 ? 2.328 8.475 1.706 1.00 91.69 88 GLU A CA 1
ATOM 692 C C . GLU A 1 88 ? 3.859 8.568 1.787 1.00 91.69 88 GLU A C 1
ATOM 694 O O . GLU A 1 88 ? 4.418 9.574 2.230 1.00 91.69 88 GLU A O 1
ATOM 699 N N . ILE A 1 89 ? 4.590 7.527 1.379 1.00 92.25 89 ILE A N 1
ATOM 700 C CA . ILE A 1 89 ? 6.058 7.512 1.483 1.00 92.25 89 ILE A CA 1
ATOM 701 C C . ILE A 1 89 ? 6.680 8.303 0.318 1.00 92.25 89 ILE A C 1
ATOM 703 O O . ILE A 1 89 ? 6.740 7.798 -0.800 1.00 92.25 89 ILE A O 1
ATOM 707 N N . PRO A 1 90 ? 7.240 9.509 0.528 1.00 89.38 90 PRO A N 1
ATOM 708 C CA . PRO A 1 90 ? 7.752 10.305 -0.580 1.00 89.38 90 PRO A CA 1
ATOM 709 C C . PRO A 1 90 ? 8.943 9.620 -1.264 1.00 89.38 90 PRO A C 1
ATOM 711 O O . PRO A 1 90 ? 9.974 9.340 -0.639 1.00 89.38 90 PRO A O 1
ATOM 714 N N . SER A 1 91 ? 8.828 9.398 -2.574 1.00 88.25 91 SER A N 1
ATOM 715 C CA . SER A 1 91 ? 9.917 8.897 -3.415 1.00 88.25 91 SER A CA 1
ATOM 716 C C . SER A 1 91 ? 9.727 9.300 -4.877 1.00 88.25 91 SER A C 1
ATOM 718 O O . SER A 1 91 ? 8.611 9.434 -5.359 1.00 88.25 91 SER A O 1
ATOM 720 N N . TYR A 1 92 ? 10.828 9.463 -5.614 1.00 86.06 92 TYR A N 1
ATOM 721 C CA . TYR A 1 92 ? 10.787 9.633 -7.077 1.00 86.06 92 TYR A CA 1
ATOM 722 C C . TYR A 1 92 ? 10.487 8.316 -7.800 1.00 86.06 92 TYR A C 1
ATOM 724 O O . TYR A 1 92 ? 9.809 8.296 -8.824 1.00 86.06 92 TYR A O 1
ATOM 732 N N . THR A 1 93 ? 11.024 7.227 -7.259 1.00 90.25 93 THR A N 1
ATOM 733 C CA . THR A 1 93 ? 10.899 5.869 -7.782 1.00 90.25 93 THR A CA 1
ATOM 734 C C . THR A 1 93 ? 11.018 4.935 -6.589 1.00 90.25 93 THR A C 1
ATOM 736 O O . THR A 1 93 ? 11.997 5.017 -5.837 1.00 90.25 93 THR A O 1
ATOM 739 N N . TYR A 1 94 ? 10.032 4.076 -6.360 1.00 94.06 94 TYR A N 1
ATOM 740 C CA . TYR A 1 94 ? 10.143 3.075 -5.306 1.00 94.06 94 TYR A CA 1
ATOM 741 C C . TYR A 1 94 ? 11.107 1.957 -5.701 1.00 94.06 94 TYR A C 1
ATOM 743 O O . TYR A 1 94 ? 11.285 1.623 -6.875 1.00 94.06 94 TYR A O 1
ATOM 751 N N . TRP A 1 95 ? 11.771 1.387 -4.700 1.00 94.69 95 TRP A N 1
ATOM 752 C CA . TRP A 1 95 ? 12.794 0.376 -4.911 1.00 94.69 95 TRP A CA 1
ATOM 753 C C . TRP A 1 95 ? 12.940 -0.512 -3.679 1.00 94.69 95 TRP A C 1
ATOM 755 O O . TRP A 1 95 ? 12.984 -0.001 -2.562 1.00 94.69 95 TRP A O 1
ATOM 765 N N . THR A 1 96 ? 13.127 -1.813 -3.895 1.00 95.69 96 THR A N 1
ATOM 766 C CA . THR A 1 96 ? 13.577 -2.765 -2.871 1.00 95.69 96 THR A CA 1
ATOM 767 C C . THR A 1 96 ? 14.820 -3.517 -3.351 1.00 95.69 96 THR A C 1
ATOM 769 O O . THR A 1 96 ? 15.094 -3.605 -4.549 1.00 95.69 96 THR A O 1
ATOM 772 N N . LEU A 1 97 ? 15.618 -4.053 -2.424 1.00 94.38 97 LEU A N 1
ATOM 773 C CA . LEU A 1 97 ? 16.897 -4.700 -2.742 1.00 94.38 97 LEU A CA 1
ATOM 774 C C . LEU A 1 97 ? 16.740 -5.933 -3.645 1.00 94.38 97 LEU A C 1
ATOM 776 O O . LEU A 1 97 ? 17.601 -6.172 -4.488 1.00 94.38 97 LEU A O 1
ATOM 780 N N . SER A 1 98 ? 15.653 -6.689 -3.486 1.00 95.81 98 SER A N 1
ATOM 781 C CA . SER A 1 98 ? 15.377 -7.913 -4.250 1.00 95.81 98 SER A CA 1
ATOM 782 C C . SER A 1 98 ? 14.794 -7.655 -5.644 1.00 95.81 98 SER A C 1
ATOM 784 O O . SER A 1 98 ? 14.723 -8.584 -6.452 1.00 95.81 98 SER A O 1
ATOM 786 N N . LEU A 1 99 ? 14.408 -6.412 -5.957 1.00 97.06 99 LEU A N 1
ATOM 787 C CA . LEU A 1 99 ? 13.673 -6.076 -7.175 1.00 97.06 99 LEU A CA 1
ATOM 788 C C . LEU A 1 99 ? 14.379 -6.543 -8.464 1.00 97.06 99 LEU A C 1
ATOM 790 O O . LEU A 1 99 ? 13.720 -7.208 -9.260 1.00 97.06 99 LEU A O 1
ATOM 794 N N . PRO A 1 100 ? 15.692 -6.314 -8.690 1.00 96.75 100 PRO A N 1
ATOM 795 C CA . PRO A 1 100 ? 16.346 -6.769 -9.921 1.00 96.75 100 PRO A CA 1
ATOM 796 C C . PRO A 1 100 ? 16.319 -8.283 -10.131 1.00 96.75 100 PRO A C 1
ATOM 798 O O . PRO A 1 100 ? 16.219 -8.746 -11.269 1.00 96.75 100 PRO A O 1
ATOM 801 N N . GLU A 1 101 ? 16.436 -9.057 -9.049 1.00 98.06 101 GLU A N 1
ATOM 802 C CA . GLU A 1 101 ? 16.432 -10.518 -9.121 1.00 98.06 101 GLU A CA 1
ATOM 803 C C . GLU A 1 101 ? 15.026 -11.049 -9.404 1.00 98.06 101 GLU A C 1
ATOM 805 O O . GLU A 1 101 ? 14.855 -11.897 -10.282 1.00 98.06 101 GLU A O 1
ATOM 810 N N . ILE A 1 102 ? 14.020 -10.510 -8.710 1.00 98.38 102 ILE A N 1
ATOM 811 C CA . ILE A 1 102 ? 12.617 -10.905 -8.874 1.00 98.38 102 ILE A CA 1
ATOM 812 C C . ILE A 1 102 ? 12.106 -10.498 -10.255 1.00 98.38 102 ILE A C 1
ATOM 814 O O . ILE A 1 102 ? 11.564 -11.342 -10.967 1.00 98.38 102 ILE A O 1
ATOM 818 N N . PHE A 1 103 ? 12.384 -9.264 -10.683 1.00 98.62 103 PHE A N 1
ATOM 819 C CA . PHE A 1 103 ? 12.043 -8.770 -12.016 1.00 98.62 103 PHE A CA 1
ATOM 820 C C . PHE A 1 103 ? 12.608 -9.688 -13.105 1.00 98.62 103 PHE A C 1
ATOM 822 O O . PHE A 1 103 ? 11.887 -10.155 -13.984 1.00 98.62 103 PHE A O 1
ATOM 829 N N . LYS A 1 104 ? 13.908 -10.015 -13.029 1.00 98.56 104 LYS A N 1
ATOM 830 C CA . LYS A 1 104 ? 14.552 -10.883 -14.023 1.00 98.56 104 LYS A CA 1
ATOM 831 C C . LYS A 1 104 ? 13.953 -12.286 -14.033 1.00 98.56 104 LYS A C 1
ATOM 833 O O . LYS A 1 104 ? 13.858 -12.894 -15.098 1.00 98.56 104 LYS A O 1
ATOM 838 N N . LYS A 1 105 ? 13.570 -12.808 -12.866 1.00 98.56 105 LYS A N 1
ATOM 839 C CA . LYS A 1 105 ? 12.911 -14.111 -12.742 1.00 98.56 105 LYS A CA 1
ATOM 840 C C . LYS A 1 105 ? 11.513 -14.109 -13.372 1.00 98.56 105 LYS A C 1
ATOM 842 O O . LYS A 1 105 ? 11.164 -15.104 -13.997 1.00 98.56 105 LYS A O 1
ATOM 847 N N . GLN A 1 106 ? 10.737 -13.038 -13.203 1.00 98.38 106 GLN A N 1
ATOM 848 C CA . GLN A 1 106 ? 9.368 -12.928 -13.720 1.00 98.38 106 GLN A CA 1
ATOM 849 C C . GLN A 1 106 ? 9.330 -12.657 -15.229 1.00 98.38 106 GLN A C 1
ATOM 851 O O . GLN A 1 106 ? 8.593 -13.327 -15.947 1.00 98.38 106 GLN A O 1
ATOM 856 N N . HIS A 1 107 ? 10.176 -11.745 -15.715 1.00 98.31 107 HIS A N 1
ATOM 857 C CA . HIS A 1 107 ? 10.078 -11.214 -17.083 1.00 98.31 107 HIS A CA 1
ATOM 858 C C . HIS A 1 107 ? 11.165 -11.736 -18.029 1.00 98.31 107 HIS A C 1
ATOM 860 O O . HIS A 1 107 ? 11.109 -11.539 -19.239 1.00 98.31 107 HIS A O 1
ATOM 866 N N . GLY A 1 108 ? 12.175 -12.438 -17.506 1.00 98.31 108 GLY A N 1
ATOM 867 C CA . GLY A 1 108 ? 13.207 -13.098 -18.313 1.00 98.31 108 GLY A CA 1
ATOM 868 C C . GLY A 1 108 ? 14.335 -12.185 -18.812 1.00 98.31 108 GLY A C 1
ATOM 869 O O . GLY A 1 108 ? 15.221 -12.655 -19.527 1.00 98.31 108 GLY A O 1
ATOM 870 N N . TYR A 1 109 ? 14.370 -10.909 -18.414 1.00 97.81 109 TYR A N 1
ATOM 871 C CA . TYR A 1 109 ? 15.430 -9.964 -18.784 1.00 97.81 109 TYR A CA 1
ATOM 872 C C . TYR A 1 109 ? 15.860 -9.061 -17.621 1.00 97.81 109 TYR A C 1
ATOM 874 O O . TYR A 1 109 ? 15.170 -8.914 -16.617 1.00 97.81 109 TYR A O 1
ATOM 882 N N . ALA A 1 110 ? 17.056 -8.476 -17.720 1.00 96.56 110 ALA A N 1
ATOM 883 C CA . ALA A 1 110 ? 17.565 -7.574 -16.689 1.00 96.56 110 ALA A CA 1
ATOM 884 C C . ALA A 1 110 ? 16.943 -6.178 -16.829 1.00 96.56 110 ALA A C 1
ATOM 886 O O . ALA A 1 110 ? 16.969 -5.609 -17.917 1.00 96.56 110 ALA A O 1
ATOM 887 N N . MET A 1 111 ? 16.484 -5.586 -15.722 1.00 94.62 111 MET A N 1
ATOM 888 C CA . MET A 1 111 ? 15.926 -4.225 -15.727 1.00 94.62 111 MET A CA 1
ATOM 889 C C . MET A 1 111 ? 16.976 -3.114 -15.894 1.00 94.62 111 MET A C 1
ATOM 891 O O . MET A 1 111 ? 16.641 -2.003 -16.289 1.00 94.62 111 MET A O 1
ATOM 895 N N . THR A 1 112 ? 18.254 -3.389 -15.600 1.00 91.19 112 THR A N 1
ATOM 896 C CA . THR A 1 112 ? 19.330 -2.377 -15.556 1.00 91.19 112 THR A CA 1
ATOM 897 C C . THR A 1 112 ? 19.444 -1.496 -16.811 1.00 91.19 112 THR A C 1
ATOM 899 O O . THR A 1 112 ? 19.612 -0.290 -16.642 1.00 91.19 112 THR A O 1
ATOM 902 N N . PRO A 1 113 ? 19.337 -2.019 -18.051 1.00 90.50 113 PRO A N 1
ATOM 903 C CA . PRO A 1 113 ? 19.400 -1.190 -19.260 1.00 90.50 113 PRO A CA 1
ATOM 904 C C . PRO A 1 113 ? 18.249 -0.183 -19.394 1.00 90.50 113 PRO A C 1
ATOM 906 O O . PRO A 1 113 ? 18.373 0.780 -20.142 1.00 90.50 113 PRO A O 1
ATOM 909 N N . TYR A 1 114 ? 17.152 -0.398 -18.669 1.00 92.19 114 TYR A N 1
ATOM 910 C CA . TYR A 1 114 ? 15.889 0.314 -18.837 1.00 92.19 114 TYR A CA 1
ATOM 911 C C . TYR A 1 114 ? 15.549 1.239 -17.662 1.00 92.19 114 TYR A C 1
ATOM 913 O O . TYR A 1 114 ? 14.546 1.940 -17.720 1.00 92.19 114 TYR A O 1
ATOM 921 N N . LEU A 1 115 ? 16.384 1.301 -16.615 1.00 91.12 115 LEU A N 1
ATOM 922 C CA . LEU A 1 115 ? 16.101 2.066 -15.387 1.00 91.12 115 LEU A CA 1
ATOM 923 C C . LEU A 1 115 ? 15.747 3.537 -15.629 1.00 91.12 115 LEU A C 1
ATOM 925 O O . LEU A 1 115 ? 14.967 4.104 -14.871 1.00 91.12 115 LEU A O 1
ATOM 929 N N . MET A 1 116 ? 16.283 4.140 -16.693 1.00 89.75 116 MET A N 1
ATOM 930 C CA . MET A 1 116 ? 15.959 5.518 -17.066 1.00 89.75 116 MET A CA 1
ATOM 931 C C . MET A 1 116 ? 14.461 5.729 -17.322 1.00 89.75 116 MET A C 1
ATOM 933 O O . MET A 1 116 ? 13.947 6.799 -17.015 1.00 89.75 116 MET A O 1
ATOM 937 N N . LEU A 1 117 ? 13.745 4.705 -17.798 1.00 91.94 117 LEU A N 1
ATOM 938 C CA . LEU A 1 117 ? 12.306 4.769 -18.060 1.00 91.94 117 LEU A CA 1
ATOM 939 C C . LEU A 1 117 ? 11.468 4.904 -16.773 1.00 91.94 117 LEU A C 1
ATOM 941 O O . LEU A 1 117 ? 10.329 5.345 -16.847 1.00 91.94 117 LEU A O 1
ATOM 945 N N . LEU A 1 118 ? 12.022 4.581 -15.594 1.00 91.31 118 LEU A N 1
ATOM 946 C CA . LEU A 1 118 ? 11.339 4.744 -14.295 1.00 91.31 118 LEU A CA 1
ATOM 947 C C . LEU A 1 118 ? 11.542 6.137 -13.674 1.00 91.31 118 LEU A C 1
ATOM 949 O O . LEU A 1 118 ? 11.004 6.431 -12.604 1.00 91.31 118 LEU A O 1
ATOM 953 N N . SER A 1 119 ? 12.380 6.978 -14.289 1.00 86.50 119 SER A N 1
ATOM 954 C CA . SER A 1 119 ? 12.830 8.244 -13.712 1.00 86.50 119 SER A CA 1
ATOM 955 C C . SER A 1 119 ? 11.662 9.203 -13.470 1.00 86.50 119 SER A C 1
ATOM 957 O O . SER A 1 119 ? 11.098 9.754 -14.411 1.00 86.50 119 SER A O 1
ATOM 959 N N . GLY A 1 120 ? 11.344 9.442 -12.193 1.00 75.75 120 GLY A N 1
ATOM 960 C CA . GLY A 1 120 ? 10.447 10.517 -11.760 1.00 75.75 120 GLY A CA 1
ATOM 961 C C . GLY A 1 120 ? 8.947 10.257 -11.907 1.00 75.75 120 GLY A C 1
ATOM 962 O O . GLY A 1 120 ? 8.187 11.201 -11.717 1.00 75.75 120 GLY A O 1
ATOM 963 N N . ASN A 1 121 ? 8.532 9.026 -12.229 1.00 81.38 121 ASN A N 1
ATOM 964 C CA . ASN A 1 121 ? 7.129 8.678 -12.499 1.00 81.38 121 ASN A CA 1
ATOM 965 C C . ASN A 1 121 ? 6.615 7.447 -11.728 1.00 81.38 121 ASN A C 1
ATOM 967 O O . ASN A 1 121 ? 5.453 7.084 -11.871 1.00 81.38 121 ASN A O 1
ATOM 971 N N . GLU A 1 122 ? 7.455 6.798 -10.921 1.00 90.81 122 GLU A N 1
ATOM 972 C CA . GLU A 1 122 ? 7.140 5.505 -10.290 1.00 90.81 122 GLU A CA 1
ATOM 973 C C . GLU A 1 122 ? 7.253 5.577 -8.758 1.00 90.81 122 GLU A C 1
ATOM 975 O O . GLU A 1 122 ? 7.748 4.667 -8.090 1.00 90.81 122 GLU A O 1
ATOM 980 N N . GLY A 1 123 ? 6.853 6.713 -8.190 1.00 89.25 123 GLY A N 1
ATOM 981 C CA . GLY A 1 123 ? 6.852 6.969 -6.755 1.00 89.25 123 GLY A CA 1
ATOM 982 C C . GLY A 1 123 ? 5.805 8.005 -6.358 1.00 89.25 123 GLY A C 1
ATOM 983 O O . GLY A 1 123 ? 5.224 8.663 -7.220 1.00 89.25 123 GLY A O 1
ATOM 984 N N . TYR A 1 124 ? 5.563 8.154 -5.055 1.00 88.62 124 TYR A N 1
ATOM 985 C CA . TYR A 1 124 ? 4.641 9.166 -4.546 1.00 88.62 124 TYR A CA 1
ATOM 986 C C . TYR A 1 124 ? 5.327 10.532 -4.448 1.00 88.62 124 TYR A C 1
ATOM 988 O O . TYR A 1 124 ? 6.296 10.710 -3.699 1.00 88.62 124 TYR A O 1
ATOM 996 N N . GLN A 1 125 ? 4.821 11.503 -5.211 1.00 75.75 125 GLN A N 1
ATOM 997 C CA . GLN A 1 125 ? 5.307 12.881 -5.220 1.00 75.75 125 GLN A CA 1
ATOM 998 C C . GLN A 1 125 ? 4.164 13.850 -4.955 1.00 75.75 125 GLN A C 1
ATOM 1000 O O . GLN A 1 125 ? 3.119 13.781 -5.592 1.00 75.75 125 GLN A O 1
ATOM 1005 N N . THR A 1 126 ? 4.401 14.828 -4.089 1.00 57.97 126 THR A N 1
ATOM 1006 C CA . THR A 1 126 ? 3.454 15.913 -3.799 1.00 57.97 126 THR A CA 1
ATOM 1007 C C . THR A 1 126 ? 3.590 17.102 -4.769 1.00 57.97 126 THR A C 1
ATOM 1009 O O . THR A 1 126 ? 3.158 18.210 -4.458 1.00 57.97 126 THR A O 1
ATOM 1012 N N . GLY A 1 127 ? 4.195 16.908 -5.952 1.00 59.38 127 GLY A N 1
ATOM 1013 C CA . GLY A 1 127 ? 4.458 17.972 -6.929 1.00 59.38 127 GLY A CA 1
ATOM 1014 C C . GLY A 1 127 ? 4.650 17.479 -8.369 1.00 59.38 127 GLY A C 1
ATOM 1015 O O . GLY A 1 127 ? 4.845 16.291 -8.611 1.00 59.38 127 GLY A O 1
ATOM 1016 N N . ASN A 1 128 ? 4.579 18.407 -9.333 1.00 50.47 128 ASN A N 1
ATOM 1017 C CA . ASN A 1 128 ? 4.671 18.103 -10.765 1.00 50.47 128 ASN A CA 1
ATOM 1018 C C . ASN A 1 128 ? 6.051 17.557 -11.153 1.00 50.47 128 ASN A C 1
ATOM 1020 O O . ASN A 1 128 ? 7.037 18.265 -10.980 1.00 50.47 128 ASN A O 1
ATOM 1024 N N . GLN A 1 129 ? 6.039 16.364 -11.761 1.00 55.31 129 GLN A N 1
ATOM 1025 C CA . GLN A 1 129 ? 7.050 15.744 -12.628 1.00 55.31 129 GLN A CA 1
ATOM 1026 C C . GLN A 1 129 ? 8.504 15.824 -12.130 1.00 55.31 129 GLN A C 1
ATOM 1028 O O . GLN A 1 129 ? 9.124 16.887 -12.091 1.00 55.31 129 GLN A O 1
ATOM 1033 N N . GLY A 1 130 ? 9.111 14.661 -11.864 1.00 57.22 130 GLY A N 1
ATOM 1034 C CA . GLY A 1 130 ? 10.569 14.573 -11.781 1.00 57.22 130 GLY A CA 1
ATOM 1035 C C . GLY A 1 130 ? 11.219 15.249 -13.004 1.00 57.22 130 GLY A C 1
ATOM 1036 O O . GLY A 1 130 ? 10.662 15.197 -14.100 1.00 57.22 130 GLY A O 1
ATOM 1037 N N . PRO A 1 131 ? 12.383 15.905 -12.853 1.00 64.06 131 PRO A N 1
ATOM 1038 C CA . PRO A 1 131 ? 12.859 16.916 -13.805 1.00 64.06 131 PRO A CA 1
ATOM 1039 C C . PRO A 1 131 ? 13.149 16.397 -15.225 1.00 64.06 131 PRO A C 1
ATOM 1041 O O . PRO A 1 131 ? 13.405 17.204 -16.116 1.00 64.06 131 PRO A O 1
ATOM 1044 N N . ILE A 1 132 ? 13.164 15.073 -15.440 1.00 77.00 132 ILE A N 1
ATOM 1045 C CA . ILE A 1 132 ? 13.487 14.428 -16.716 1.00 77.00 132 ILE A CA 1
ATOM 1046 C C . ILE A 1 132 ? 12.688 13.124 -16.853 1.00 77.00 132 ILE A C 1
ATOM 1048 O O . ILE A 1 132 ? 12.830 12.224 -16.020 1.00 77.00 132 ILE A O 1
ATOM 1052 N N . GLN A 1 133 ? 11.918 13.014 -17.938 1.00 82.31 133 GLN A N 1
ATOM 1053 C CA . GLN A 1 133 ? 11.276 11.776 -18.384 1.00 82.31 133 GLN A CA 1
ATOM 1054 C C . GLN A 1 133 ? 12.031 11.191 -19.580 1.00 82.31 133 GLN A C 1
ATOM 1056 O O . GLN A 1 133 ? 12.486 11.924 -20.460 1.00 82.31 133 GLN A O 1
ATOM 1061 N N . PHE A 1 134 ? 12.137 9.865 -19.619 1.00 87.56 134 PHE A N 1
ATOM 1062 C CA . PHE A 1 134 ? 12.753 9.125 -20.715 1.00 87.56 134 PHE A CA 1
ATOM 1063 C C . PHE A 1 134 ? 11.706 8.240 -21.378 1.00 87.56 134 PHE A C 1
ATOM 1065 O O . PHE A 1 134 ? 10.926 7.585 -20.692 1.00 87.56 134 PHE A O 1
ATOM 1072 N N . ILE A 1 135 ? 11.733 8.198 -22.705 1.00 89.44 135 ILE A N 1
ATOM 1073 C CA . ILE A 1 135 ? 10.924 7.292 -23.518 1.00 89.44 135 ILE A CA 1
ATOM 1074 C C . ILE A 1 135 ? 11.845 6.475 -24.418 1.00 89.44 135 ILE A C 1
ATOM 1076 O O . ILE A 1 135 ? 12.926 6.942 -24.789 1.00 89.44 135 ILE A O 1
ATOM 1080 N N . SER A 1 136 ? 11.429 5.258 -24.759 1.00 89.81 136 SER A N 1
ATOM 1081 C CA . SER A 1 136 ? 12.111 4.477 -25.791 1.00 89.81 136 SER A CA 1
ATOM 1082 C C . SER A 1 136 ? 11.667 4.922 -27.190 1.00 89.81 136 SER A C 1
ATOM 1084 O O . SER A 1 136 ? 10.600 5.510 -27.367 1.00 89.81 136 SER A O 1
ATOM 1086 N N . ASP A 1 137 ? 12.486 4.631 -28.196 1.00 88.44 137 ASP A N 1
ATOM 1087 C CA . ASP A 1 137 ? 12.149 4.762 -29.618 1.00 88.44 137 ASP A CA 1
ATOM 1088 C C . ASP A 1 137 ? 11.363 3.550 -30.158 1.00 88.44 137 ASP A C 1
ATOM 1090 O O . ASP A 1 137 ? 11.046 3.484 -31.347 1.00 88.44 137 ASP A O 1
ATOM 1094 N N . GLY A 1 138 ? 11.028 2.595 -29.284 1.00 88.62 138 GLY A N 1
ATOM 1095 C CA . GLY A 1 138 ? 10.130 1.492 -29.592 1.00 88.62 138 GLY A CA 1
ATOM 1096 C C . GLY A 1 138 ? 8.685 1.958 -29.781 1.00 88.62 138 GLY A C 1
ATOM 1097 O O . GLY A 1 138 ? 8.281 3.028 -29.328 1.00 88.62 138 GLY A O 1
ATOM 1098 N N . ASN A 1 139 ? 7.872 1.116 -30.425 1.00 94.12 139 ASN A N 1
ATOM 1099 C CA . ASN A 1 139 ? 6.472 1.438 -30.730 1.00 94.12 139 ASN A CA 1
ATOM 1100 C C . ASN A 1 139 ? 5.627 1.762 -29.484 1.00 94.12 139 ASN A C 1
ATOM 1102 O O . ASN A 1 139 ? 4.681 2.538 -29.578 1.00 94.12 139 ASN A O 1
ATOM 1106 N N . ASP A 1 140 ? 5.951 1.158 -28.339 1.00 95.00 140 ASP A N 1
ATOM 1107 C CA . ASP A 1 140 ? 5.269 1.359 -27.058 1.00 95.00 140 ASP A CA 1
ATOM 1108 C C . ASP A 1 140 ? 5.939 2.429 -26.181 1.00 95.00 140 ASP A C 1
ATOM 1110 O O . ASP A 1 140 ? 5.531 2.632 -25.039 1.00 95.00 140 ASP A O 1
ATOM 1114 N N . GLN A 1 141 ? 6.995 3.079 -26.681 1.00 93.38 141 GLN A N 1
ATOM 1115 C CA . GLN A 1 141 ? 7.766 4.101 -25.974 1.00 93.38 141 GLN A CA 1
ATOM 1116 C C . GLN A 1 141 ? 8.341 3.641 -24.619 1.00 93.38 141 GLN A C 1
ATOM 1118 O O . GLN A 1 141 ? 8.748 4.467 -23.800 1.00 93.38 141 GLN A O 1
ATOM 1123 N N . GLY A 1 142 ? 8.445 2.324 -24.387 1.00 93.38 142 GLY A N 1
ATOM 1124 C CA . GLY A 1 142 ? 8.933 1.740 -23.135 1.00 93.38 142 GLY A CA 1
ATOM 1125 C C . GLY A 1 142 ? 7.834 1.426 -22.118 1.00 93.38 142 GLY A C 1
ATOM 1126 O O . GLY A 1 142 ? 8.150 1.003 -21.004 1.00 93.38 142 GLY A O 1
ATOM 1127 N N . ALA A 1 143 ? 6.560 1.589 -22.490 1.00 94.50 143 ALA A N 1
ATOM 1128 C CA . ALA A 1 143 ? 5.422 1.285 -21.629 1.00 94.50 143 ALA A CA 1
ATOM 1129 C C . ALA A 1 143 ? 5.400 -0.180 -21.161 1.00 94.50 143 ALA A C 1
ATOM 1131 O O . ALA A 1 143 ? 5.037 -0.428 -20.014 1.00 94.50 143 ALA A O 1
ATOM 1132 N N . GLY A 1 144 ? 5.837 -1.137 -21.989 1.00 96.81 144 GLY A N 1
ATOM 1133 C CA . GLY A 1 144 ? 5.928 -2.547 -21.608 1.00 96.81 144 GLY A CA 1
ATOM 1134 C C . GLY A 1 144 ? 6.879 -2.778 -20.434 1.00 96.81 144 GLY A C 1
ATOM 1135 O O . GLY A 1 144 ? 6.511 -3.427 -19.464 1.00 96.81 144 GLY A O 1
ATOM 1136 N N . PHE A 1 145 ? 8.060 -2.152 -20.445 1.00 97.19 145 PHE A N 1
ATOM 1137 C CA . PHE A 1 145 ? 8.994 -2.251 -19.319 1.00 97.19 145 PHE A CA 1
ATOM 1138 C C . PHE A 1 145 ? 8.434 -1.626 -18.033 1.00 97.19 145 PHE A C 1
ATOM 1140 O O . PHE A 1 145 ? 8.620 -2.177 -16.947 1.00 97.19 145 PHE A O 1
ATOM 1147 N N . VAL A 1 146 ? 7.751 -0.482 -18.141 1.00 96.69 146 VAL A N 1
ATOM 1148 C CA . VAL A 1 146 ? 7.104 0.158 -16.985 1.00 96.69 146 VAL A CA 1
ATOM 1149 C C . VAL A 1 146 ? 5.983 -0.732 -16.436 1.00 96.69 146 VAL A C 1
ATOM 1151 O O . VAL A 1 146 ? 5.864 -0.879 -15.221 1.00 96.69 146 VAL A O 1
ATOM 1154 N N . ALA A 1 147 ? 5.203 -1.378 -17.306 1.00 97.56 147 ALA A N 1
ATOM 1155 C CA . ALA A 1 147 ? 4.177 -2.337 -16.906 1.00 97.56 147 ALA A CA 1
ATOM 1156 C C . ALA A 1 147 ? 4.776 -3.561 -16.192 1.00 97.56 147 ALA A C 1
ATOM 1158 O O . ALA A 1 147 ? 4.294 -3.926 -15.122 1.00 97.56 147 ALA A O 1
ATOM 1159 N N . ASP A 1 148 ? 5.868 -4.130 -16.707 1.00 98.50 148 ASP A N 1
ATOM 1160 C CA . ASP A 1 148 ? 6.582 -5.245 -16.068 1.00 98.50 148 ASP A CA 1
ATOM 1161 C C . ASP A 1 148 ? 7.140 -4.844 -14.690 1.00 98.50 148 ASP A C 1
ATOM 1163 O O . ASP A 1 148 ? 7.075 -5.613 -13.723 1.00 98.50 148 ASP A O 1
ATOM 1167 N N . TYR A 1 149 ? 7.638 -3.608 -14.556 1.00 98.38 149 TYR A N 1
ATOM 1168 C CA . TYR A 1 149 ? 8.052 -3.060 -13.264 1.00 98.38 149 TYR A CA 1
ATOM 1169 C C . TYR A 1 149 ? 6.861 -2.994 -12.301 1.00 98.38 149 TYR A C 1
ATOM 1171 O O . TYR A 1 149 ? 6.943 -3.566 -11.216 1.00 98.38 149 TYR A O 1
ATOM 1179 N N . ARG A 1 150 ? 5.737 -2.387 -12.703 1.00 98.38 150 ARG A N 1
ATOM 1180 C CA . ARG A 1 150 ? 4.533 -2.265 -11.860 1.00 98.38 150 ARG A CA 1
ATOM 1181 C C . ARG A 1 150 ? 3.939 -3.621 -11.488 1.00 98.38 150 ARG A C 1
ATOM 1183 O O . ARG A 1 150 ? 3.552 -3.810 -10.340 1.00 98.38 150 ARG A O 1
ATOM 1190 N N . SER A 1 151 ? 3.935 -4.589 -12.404 1.00 98.62 151 SER A N 1
ATOM 1191 C CA . SER A 1 151 ? 3.523 -5.970 -12.119 1.00 98.62 151 SER A CA 1
ATOM 1192 C C . SER A 1 151 ? 4.429 -6.614 -11.062 1.00 98.62 151 SER A C 1
ATOM 1194 O O . SER A 1 151 ? 3.942 -7.197 -10.093 1.00 98.62 151 SER A O 1
ATOM 1196 N N . THR A 1 152 ? 5.749 -6.410 -11.163 1.00 98.75 152 THR A N 1
ATOM 1197 C CA . THR A 1 152 ? 6.699 -6.878 -10.139 1.00 98.75 152 THR A CA 1
ATOM 1198 C C . THR A 1 152 ? 6.422 -6.231 -8.778 1.00 98.75 152 THR A C 1
ATOM 1200 O O . THR A 1 152 ? 6.382 -6.921 -7.760 1.00 98.75 152 THR A O 1
ATOM 1203 N N . MET A 1 153 ? 6.206 -4.912 -8.749 1.00 98.62 153 MET A N 1
ATOM 1204 C CA . MET A 1 153 ? 5.895 -4.163 -7.525 1.00 98.62 153 MET A CA 1
ATOM 1205 C C . MET A 1 153 ? 4.555 -4.590 -6.913 1.00 98.62 153 MET A C 1
ATOM 1207 O O . MET A 1 153 ? 4.444 -4.668 -5.693 1.00 98.62 153 MET A O 1
ATOM 1211 N N . THR A 1 154 ? 3.567 -4.923 -7.747 1.00 98.75 154 THR A N 1
ATOM 1212 C CA . THR A 1 154 ? 2.253 -5.427 -7.319 1.00 98.75 154 THR A CA 1
ATOM 1213 C C . THR A 1 154 ? 2.404 -6.745 -6.570 1.00 98.75 154 THR A C 1
ATOM 1215 O O . THR A 1 154 ? 1.984 -6.837 -5.420 1.00 98.75 154 THR A O 1
ATOM 1218 N N . GLY A 1 155 ? 3.106 -7.725 -7.152 1.00 98.62 155 GLY A N 1
ATOM 1219 C CA . GLY A 1 155 ? 3.364 -9.001 -6.478 1.00 98.62 155 GLY A CA 1
ATOM 1220 C C . GLY A 1 155 ? 4.145 -8.843 -5.166 1.00 98.62 155 GLY A C 1
ATOM 1221 O O . GLY A 1 155 ? 3.841 -9.504 -4.177 1.00 98.62 155 GLY A O 1
ATOM 1222 N N . LEU A 1 156 ? 5.110 -7.920 -5.121 1.00 98.75 156 LEU A N 1
ATOM 1223 C CA . LEU A 1 156 ? 5.868 -7.615 -3.903 1.00 98.75 156 LEU A CA 1
ATOM 1224 C C . LEU A 1 156 ? 5.008 -6.996 -2.791 1.00 98.75 156 LEU A C 1
ATOM 1226 O O . LEU A 1 156 ? 5.179 -7.347 -1.622 1.00 98.75 156 LEU A O 1
ATOM 1230 N N . LEU A 1 157 ? 4.089 -6.092 -3.144 1.00 98.69 157 LEU A N 1
ATOM 1231 C CA . LEU A 1 157 ? 3.124 -5.531 -2.199 1.00 98.69 157 LEU A CA 1
ATOM 1232 C C . LEU A 1 157 ? 2.171 -6.617 -1.685 1.00 98.69 157 LEU A C 1
ATOM 1234 O O . LEU A 1 157 ? 1.906 -6.683 -0.488 1.00 98.69 157 LEU A O 1
ATOM 1238 N N . MET A 1 158 ? 1.697 -7.503 -2.564 1.00 98.62 158 MET A N 1
ATOM 1239 C CA . MET A 1 158 ? 0.847 -8.630 -2.170 1.00 98.62 158 MET A CA 1
ATOM 1240 C C . MET A 1 158 ? 1.554 -9.542 -1.162 1.00 98.62 158 MET A C 1
ATOM 1242 O O . MET A 1 158 ? 0.958 -9.874 -0.143 1.00 98.62 158 MET A O 1
ATOM 1246 N N . GLU A 1 159 ? 2.837 -9.871 -1.361 1.00 98.44 159 GLU A N 1
ATOM 1247 C CA . GLU A 1 159 ? 3.614 -10.655 -0.384 1.00 98.44 159 GLU A CA 1
ATOM 1248 C C . GLU A 1 159 ? 3.723 -9.956 0.988 1.00 98.44 159 GLU A C 1
ATOM 1250 O O . GLU A 1 159 ? 3.666 -10.614 2.033 1.00 98.44 159 GLU A O 1
ATOM 1255 N N . TYR A 1 160 ? 3.879 -8.626 1.007 1.00 98.56 160 TYR A N 1
ATOM 1256 C CA . TYR A 1 160 ? 3.871 -7.822 2.235 1.00 98.56 160 TYR A CA 1
ATOM 1257 C C . TYR A 1 160 ? 2.505 -7.888 2.937 1.00 98.56 160 TYR A C 1
ATOM 1259 O O . TYR A 1 160 ? 2.442 -8.219 4.126 1.00 98.56 160 TYR A O 1
ATOM 1267 N N . LEU A 1 161 ? 1.416 -7.647 2.198 1.00 98.44 161 LEU A N 1
ATOM 1268 C CA . LEU A 1 161 ? 0.047 -7.643 2.722 1.00 98.44 161 LEU A CA 1
ATOM 1269 C C . LEU A 1 161 ? -0.382 -9.028 3.220 1.00 98.44 161 LEU A C 1
ATOM 1271 O O . LEU A 1 161 ? -0.930 -9.151 4.314 1.00 98.44 161 LEU A O 1
ATOM 1275 N N . GLU A 1 162 ? -0.075 -10.087 2.471 1.00 98.25 162 GLU A N 1
ATOM 1276 C CA . GLU A 1 162 ? -0.371 -11.470 2.853 1.00 98.25 162 GLU A CA 1
ATOM 1277 C C . GLU A 1 162 ? 0.362 -11.874 4.132 1.00 98.25 162 GLU A C 1
ATOM 1279 O O . GLU A 1 162 ? -0.212 -12.553 4.988 1.00 98.25 162 GLU A O 1
ATOM 1284 N N . TYR A 1 163 ? 1.615 -11.432 4.302 1.00 98.44 163 TYR A N 1
ATOM 1285 C CA . TYR A 1 163 ? 2.342 -11.658 5.546 1.00 98.44 163 TYR A CA 1
ATOM 1286 C C . TYR A 1 163 ? 1.644 -10.979 6.729 1.00 98.44 163 TYR A C 1
ATOM 1288 O O . TYR A 1 163 ? 1.461 -11.618 7.767 1.00 98.44 163 TYR A O 1
ATOM 1296 N N . LEU A 1 164 ? 1.259 -9.704 6.594 1.00 98.06 164 LEU A N 1
ATOM 1297 C CA . LEU A 1 164 ? 0.558 -8.975 7.656 1.00 98.06 164 LEU A CA 1
ATOM 1298 C C . LEU A 1 164 ? -0.801 -9.593 7.972 1.00 98.06 164 LEU A C 1
ATOM 1300 O O . LEU A 1 164 ? -1.145 -9.735 9.148 1.00 98.06 164 LEU A O 1
ATOM 1304 N N . ASN A 1 165 ? -1.545 -9.998 6.944 1.00 97.19 165 ASN A N 1
ATOM 1305 C CA . ASN A 1 165 ? -2.844 -10.629 7.109 1.00 97.19 165 ASN A CA 1
ATOM 1306 C C . ASN A 1 165 ? -2.708 -11.949 7.884 1.00 97.19 165 ASN A C 1
ATOM 1308 O O . ASN A 1 165 ? -3.284 -12.121 8.960 1.00 97.19 165 ASN A O 1
ATOM 1312 N N . LYS A 1 166 ? -1.812 -12.830 7.420 1.00 98.25 166 LYS A N 1
ATOM 1313 C CA . LYS A 1 166 ? -1.496 -14.091 8.098 1.00 98.25 166 LYS A CA 1
ATOM 1314 C C . LYS A 1 166 ? -1.038 -13.866 9.538 1.00 98.25 166 LYS A C 1
ATOM 1316 O O . LYS A 1 166 ? -1.496 -14.552 10.448 1.00 98.25 166 LYS A O 1
ATOM 1321 N N . TRP A 1 167 ? -0.135 -12.914 9.758 1.00 97.88 167 TRP A N 1
ATOM 1322 C CA . TRP A 1 167 ? 0.363 -12.616 11.094 1.00 97.88 167 TRP A CA 1
ATOM 1323 C C . TRP A 1 167 ? -0.749 -12.126 12.026 1.00 97.88 167 TRP A C 1
ATOM 1325 O O . TRP A 1 167 ? -0.770 -12.535 13.189 1.00 97.88 167 TRP A O 1
ATOM 1335 N N . THR A 1 168 ? -1.663 -11.290 11.527 1.00 96.75 168 THR A N 1
ATOM 1336 C CA . THR A 1 168 ? -2.807 -10.769 12.287 1.00 96.75 168 THR A CA 1
ATOM 1337 C C . THR A 1 168 ? -3.733 -11.908 12.701 1.00 96.75 168 THR A C 1
ATOM 1339 O O . THR A 1 168 ? -4.083 -12.009 13.879 1.00 96.75 168 THR A O 1
ATOM 1342 N N . HIS A 1 169 ? -4.029 -12.831 11.780 1.00 97.12 169 HIS A N 1
ATOM 1343 C CA . HIS A 1 169 ? -4.824 -14.028 12.075 1.00 97.12 169 HIS A CA 1
ATOM 1344 C C . HIS A 1 169 ? -4.151 -14.900 13.135 1.00 97.12 169 HIS A C 1
ATOM 1346 O O . HIS A 1 169 ? -4.770 -15.262 14.131 1.00 97.12 169 HIS A O 1
ATOM 1352 N N . GLU A 1 170 ? -2.873 -15.230 12.942 1.00 96.81 170 GLU A N 1
ATOM 1353 C CA . GLU A 1 170 ? -2.155 -16.186 13.793 1.00 96.81 170 GLU A CA 1
ATOM 1354 C C . GLU A 1 170 ? -1.780 -15.616 15.166 1.00 96.81 170 GLU A C 1
ATOM 1356 O O . GLU A 1 170 ? -1.702 -16.359 16.144 1.00 96.81 170 GLU A O 1
ATOM 1361 N N . THR A 1 171 ? -1.504 -14.312 15.251 1.00 94.94 171 THR A N 1
ATOM 1362 C CA . THR A 1 171 ? -1.021 -13.678 16.486 1.00 94.94 171 THR A CA 1
ATOM 1363 C C . THR A 1 171 ? -2.158 -13.101 17.318 1.00 94.94 171 THR A C 1
ATOM 1365 O O . THR A 1 171 ? -2.055 -13.150 18.543 1.00 94.94 171 THR A O 1
ATOM 1368 N N . LEU A 1 172 ? -3.186 -12.535 16.677 1.00 94.69 172 LEU A N 1
ATOM 1369 C CA . LEU A 1 172 ? -4.245 -11.767 17.343 1.00 94.69 172 LEU A CA 1
ATOM 1370 C C . LEU A 1 172 ? -5.637 -12.384 17.168 1.00 94.69 172 LEU A C 1
ATOM 1372 O O . LEU A 1 172 ? -6.571 -11.948 17.828 1.00 94.69 172 LEU A O 1
ATOM 1376 N N . GLY A 1 173 ? -5.816 -13.354 16.265 1.00 96.00 173 GLY A N 1
ATOM 1377 C CA . GLY A 1 173 ? -7.148 -13.877 15.943 1.00 96.00 173 GLY A CA 1
ATOM 1378 C C . GLY A 1 173 ? -8.083 -12.837 15.309 1.00 96.00 173 GLY A C 1
ATOM 1379 O O . GLY A 1 173 ? -9.294 -13.046 15.278 1.00 96.00 173 GLY A O 1
ATOM 1380 N N . LEU A 1 174 ? -7.531 -11.722 14.818 1.00 96.62 174 LEU A N 1
ATOM 1381 C CA . LEU A 1 174 ? -8.264 -10.614 14.203 1.00 96.62 174 LEU A CA 1
ATOM 1382 C C . LEU A 1 174 ? -8.159 -10.665 12.678 1.00 96.62 174 LEU A C 1
ATOM 1384 O O . LEU A 1 174 ? -7.403 -11.463 12.130 1.00 96.62 174 LEU A O 1
ATOM 1388 N N . LYS A 1 175 ? -8.898 -9.782 12.002 1.00 96.75 175 LYS A N 1
ATOM 1389 C CA . LYS A 1 175 ? -8.784 -9.532 10.557 1.00 96.75 175 LYS A CA 1
ATOM 1390 C C . LYS A 1 175 ? -7.865 -8.350 10.258 1.00 96.75 175 LYS A C 1
ATOM 1392 O O . LYS A 1 175 ? -7.686 -7.496 11.128 1.00 96.75 175 LYS A O 1
ATOM 1397 N N . SER A 1 176 ? -7.342 -8.256 9.036 1.00 96.06 176 SER A N 1
ATOM 1398 C CA . SER A 1 176 ? -6.654 -7.050 8.553 1.00 96.06 176 SER A CA 1
ATOM 1399 C C . SER A 1 176 ? -7.502 -6.229 7.573 1.00 96.06 176 SER A C 1
ATOM 1401 O O . SER A 1 176 ? -8.198 -6.770 6.708 1.00 96.06 176 SER A O 1
ATOM 1403 N N . SER A 1 177 ? -7.433 -4.906 7.711 1.00 97.56 177 SER A N 1
ATOM 1404 C CA . SER A 1 177 ? -7.998 -3.927 6.782 1.00 97.56 177 SER A CA 1
ATOM 1405 C C . SER A 1 177 ? -6.898 -3.008 6.265 1.00 97.56 177 SER A C 1
ATOM 1407 O O . SER A 1 177 ? -5.965 -2.701 7.007 1.00 97.56 177 SER A O 1
ATOM 1409 N N . GLN A 1 178 ? -6.984 -2.596 5.003 1.00 97.25 178 GLN A N 1
ATOM 1410 C CA . GLN A 1 178 ? -5.989 -1.702 4.415 1.00 97.25 178 GLN A CA 1
ATOM 1411 C C . GLN A 1 178 ? -6.568 -0.892 3.252 1.00 97.25 178 GLN A C 1
ATOM 1413 O O . GLN A 1 178 ? -7.403 -1.400 2.494 1.00 97.25 178 GLN A O 1
ATOM 1418 N N . GLN A 1 179 ? -6.077 0.334 3.077 1.00 97.31 179 GLN A N 1
ATOM 1419 C CA . GLN A 1 179 ? -6.300 1.137 1.873 1.00 97.31 179 GLN A CA 1
ATOM 1420 C C . GLN A 1 179 ? -5.361 0.696 0.732 1.00 97.31 179 GLN A C 1
ATOM 1422 O O . GLN A 1 179 ? -4.261 1.219 0.522 1.00 97.31 179 GLN A O 1
ATOM 1427 N N . VAL A 1 180 ? -5.790 -0.332 -0.005 1.00 97.19 180 VAL A N 1
ATOM 1428 C CA . VAL A 1 180 ? -4.927 -1.133 -0.896 1.00 97.19 180 VAL A CA 1
ATOM 1429 C C . VAL A 1 180 ? -4.333 -0.373 -2.069 1.00 97.19 180 VAL A C 1
ATOM 1431 O O . VAL A 1 180 ? -5.054 0.114 -2.925 1.00 97.19 180 VAL A O 1
ATOM 1434 N N . GLY A 1 181 ? -2.999 -0.340 -2.155 1.00 95.56 181 GLY A N 1
ATOM 1435 C CA . GLY A 1 181 ? -2.261 0.128 -3.337 1.00 95.56 181 GLY A CA 1
ATOM 1436 C C . GLY A 1 181 ? -2.274 1.643 -3.562 1.00 95.56 181 GLY A C 1
ATOM 1437 O O . GLY A 1 181 ? -1.847 2.111 -4.617 1.00 95.56 181 GLY A O 1
ATOM 1438 N N . TYR A 1 182 ? -2.751 2.414 -2.589 1.00 94.31 182 TYR A N 1
ATOM 1439 C CA . TYR A 1 182 ? -2.831 3.867 -2.673 1.00 94.31 182 TYR A CA 1
ATOM 1440 C C . TYR A 1 182 ? -1.452 4.484 -2.842 1.00 94.31 182 TYR A C 1
ATOM 1442 O O . TYR A 1 182 ? -0.532 4.127 -2.114 1.00 94.31 182 TYR A O 1
ATOM 1450 N N . ASN A 1 183 ? -1.317 5.429 -3.779 1.00 92.62 183 ASN A N 1
ATOM 1451 C CA . ASN A 1 183 ? -0.080 6.186 -4.011 1.00 92.62 183 ASN A CA 1
ATOM 1452 C C . ASN A 1 183 ? 1.150 5.324 -4.390 1.00 92.62 183 ASN A C 1
ATOM 1454 O O . ASN A 1 183 ? 2.289 5.808 -4.385 1.00 92.62 183 ASN A O 1
ATOM 1458 N N . LEU A 1 184 ? 0.937 4.053 -4.749 1.00 95.38 184 LEU A N 1
ATOM 1459 C CA . LEU A 1 184 ? 1.979 3.102 -5.129 1.00 95.38 184 LEU A CA 1
ATOM 1460 C C . LEU A 1 184 ? 1.911 2.772 -6.634 1.00 95.38 184 LEU A C 1
ATOM 1462 O O . LEU A 1 184 ? 0.828 2.763 -7.219 1.00 95.38 184 LEU A O 1
ATOM 1466 N N . PRO A 1 185 ? 3.048 2.463 -7.287 1.00 95.56 185 PRO A N 1
ATOM 1467 C CA . PRO A 1 185 ? 3.111 2.071 -8.695 1.00 95.56 185 PRO A CA 1
ATOM 1468 C C . PRO A 1 185 ? 2.719 0.594 -8.858 1.00 95.56 185 PRO A C 1
ATOM 1470 O O . PRO A 1 185 ? 3.535 -0.247 -9.237 1.00 95.56 185 PRO A O 1
ATOM 1473 N N . VAL A 1 186 ? 1.475 0.268 -8.516 1.00 97.56 186 VAL A N 1
ATOM 1474 C CA . VAL A 1 186 ? 0.939 -1.099 -8.504 1.00 97.56 186 VAL A CA 1
ATOM 1475 C C . VAL A 1 186 ? -0.413 -1.162 -9.204 1.00 97.56 186 VAL A C 1
ATOM 1477 O O . VAL A 1 186 ? -1.102 -0.150 -9.346 1.00 97.56 186 VAL A O 1
ATOM 1480 N N . ASP A 1 187 ? -0.815 -2.361 -9.614 1.00 97.62 187 ASP A N 1
ATOM 1481 C CA . ASP A 1 187 ? -2.209 -2.642 -9.924 1.00 97.62 187 ASP A CA 1
ATOM 1482 C C . ASP A 1 187 ? -2.971 -2.867 -8.611 1.00 97.62 187 ASP A C 1
ATOM 1484 O O . ASP A 1 187 ? -2.932 -3.933 -7.994 1.00 97.62 187 ASP A O 1
ATOM 1488 N N . MET A 1 188 ? -3.668 -1.821 -8.170 1.00 97.19 188 MET A N 1
ATOM 1489 C CA . MET A 1 188 ? -4.541 -1.868 -6.999 1.00 97.19 188 MET A CA 1
ATOM 1490 C C . MET A 1 188 ? -5.567 -3.007 -7.090 1.00 97.19 188 MET A C 1
ATOM 1492 O O . MET A 1 188 ? -5.852 -3.653 -6.085 1.00 97.19 188 MET A O 1
ATOM 1496 N N . LEU A 1 189 ? -6.124 -3.274 -8.275 1.00 97.50 189 LEU A N 1
ATOM 1497 C CA . LEU A 1 189 ? -7.202 -4.251 -8.435 1.00 97.50 189 LEU A CA 1
ATOM 1498 C C . LEU A 1 189 ? -6.703 -5.677 -8.236 1.00 97.50 189 LEU A C 1
ATOM 1500 O O . LEU A 1 189 ? -7.419 -6.498 -7.661 1.00 97.50 189 LEU A O 1
ATOM 1504 N N . GLU A 1 190 ? -5.478 -5.951 -8.677 1.00 98.38 190 GLU A N 1
ATOM 1505 C CA . GLU A 1 190 ? -4.800 -7.224 -8.444 1.00 98.38 190 GLU A CA 1
ATOM 1506 C C . GLU A 1 190 ? -4.431 -7.419 -6.964 1.00 98.38 190 GLU A C 1
ATOM 1508 O O . GLU A 1 190 ? -4.506 -8.541 -6.468 1.00 98.38 190 GLU A O 1
ATOM 1513 N N . ALA A 1 191 ? -4.103 -6.342 -6.240 1.00 98.25 191 ALA A N 1
ATOM 1514 C CA . ALA A 1 191 ? -3.696 -6.406 -4.835 1.00 98.25 191 ALA A CA 1
ATOM 1515 C C . ALA A 1 191 ? -4.866 -6.461 -3.828 1.00 98.25 191 ALA A C 1
ATOM 1517 O O . ALA A 1 191 ? -4.707 -7.002 -2.733 1.00 98.25 191 ALA A O 1
ATOM 1518 N N . ILE A 1 192 ? -6.050 -5.933 -4.169 1.00 98.25 192 ILE A N 1
ATOM 1519 C CA . ILE A 1 192 ? -7.242 -5.904 -3.288 1.00 98.25 192 ILE A CA 1
ATOM 1520 C C . ILE A 1 192 ? -7.571 -7.261 -2.623 1.00 98.25 192 ILE A C 1
ATOM 1522 O O . ILE A 1 192 ? -7.915 -7.282 -1.437 1.00 98.25 192 ILE A O 1
ATOM 1526 N N . PRO A 1 193 ? -7.466 -8.413 -3.313 1.00 97.25 193 PRO A N 1
ATOM 1527 C CA . PRO A 1 193 ? -7.705 -9.721 -2.712 1.00 97.25 193 PRO A CA 1
ATOM 1528 C C . PRO A 1 193 ? -6.763 -10.109 -1.556 1.00 97.25 193 PRO A C 1
ATOM 1530 O O . PRO A 1 193 ? -7.109 -11.033 -0.813 1.00 97.25 193 PRO A O 1
ATOM 1533 N N . SER A 1 194 ? -5.620 -9.442 -1.369 1.00 97.56 194 SER A N 1
ATOM 1534 C CA . SER A 1 194 ? -4.594 -9.820 -0.379 1.00 97.56 194 SER A CA 1
ATOM 1535 C C . SER A 1 194 ? -4.919 -9.435 1.074 1.00 97.56 194 SER A C 1
ATOM 1537 O O . SER A 1 194 ? -4.228 -9.887 1.987 1.00 97.56 194 SER A O 1
ATOM 1539 N N . VAL A 1 195 ? -5.986 -8.667 1.324 1.00 97.25 195 VAL A N 1
ATOM 1540 C CA . VAL A 1 195 ? -6.436 -8.264 2.677 1.00 97.25 195 VAL A CA 1
ATOM 1541 C C . VAL A 1 195 ? -7.839 -8.787 2.989 1.00 97.25 195 VAL A C 1
ATOM 1543 O O . VAL A 1 195 ? -8.589 -9.128 2.072 1.00 97.25 195 VAL A O 1
ATOM 1546 N N . ASP A 1 196 ? -8.233 -8.896 4.261 1.00 98.06 196 ASP A N 1
ATOM 1547 C CA . ASP A 1 196 ? -9.571 -9.416 4.595 1.00 98.06 196 ASP A CA 1
ATOM 1548 C C . ASP A 1 196 ? -10.685 -8.416 4.301 1.00 98.06 196 ASP A C 1
ATOM 1550 O O . ASP A 1 196 ? -11.764 -8.810 3.848 1.00 98.06 196 ASP A O 1
ATOM 1554 N N . ILE A 1 197 ? -10.423 -7.145 4.604 1.00 98.31 197 ILE A N 1
ATOM 1555 C CA . ILE A 1 197 ? -11.369 -6.039 4.485 1.00 98.31 197 ILE A CA 1
ATOM 1556 C C . ILE A 1 197 ? -10.671 -4.927 3.693 1.00 98.31 197 ILE A C 1
ATOM 1558 O O . ILE A 1 197 ? -9.972 -4.108 4.277 1.00 98.31 197 ILE A O 1
ATOM 1562 N N . PRO A 1 198 ? -10.775 -4.902 2.356 1.00 98.31 198 PRO A N 1
ATOM 1563 C CA . PRO A 1 198 ? -10.223 -3.797 1.585 1.00 98.31 198 PRO A CA 1
ATOM 1564 C C . PRO A 1 198 ? -11.034 -2.527 1.869 1.00 98.31 198 PRO A C 1
ATOM 1566 O O . PRO A 1 198 ? -12.271 -2.560 1.869 1.00 98.31 198 PRO A O 1
ATOM 1569 N N . GLU A 1 199 ? -10.342 -1.418 2.106 1.00 98.25 199 GLU A N 1
ATOM 1570 C CA . GLU A 1 199 ? -10.952 -0.129 2.418 1.00 98.25 199 GLU A CA 1
ATOM 1571 C C . GLU A 1 199 ? -10.700 0.884 1.301 1.00 98.25 199 GLU A C 1
ATOM 1573 O O . GLU A 1 199 ? -9.572 1.050 0.845 1.00 98.25 199 GLU A O 1
ATOM 1578 N N . THR A 1 200 ? -11.769 1.526 0.828 1.00 97.62 200 THR A N 1
ATOM 1579 C CA . THR A 1 200 ? -11.686 2.666 -0.093 1.00 97.62 200 THR A CA 1
ATOM 1580 C C . THR A 1 200 ? -11.788 3.992 0.681 1.00 97.62 200 THR A C 1
ATOM 1582 O O . THR A 1 200 ? -11.879 3.981 1.903 1.00 97.62 200 THR A O 1
ATOM 1585 N N . GLU A 1 201 ? -11.828 5.148 0.019 1.00 96.44 201 GLU A N 1
ATOM 1586 C CA . GLU A 1 201 ? -12.047 6.432 0.704 1.00 96.44 201 GLU A CA 1
ATOM 1587 C C . GLU A 1 201 ? -12.748 7.458 -0.184 1.00 96.44 201 GLU A C 1
ATOM 1589 O O . GLU A 1 201 ? -12.600 7.437 -1.408 1.00 96.44 201 GLU A O 1
ATOM 1594 N N . THR A 1 202 ? -13.459 8.415 0.411 1.00 95.44 202 THR A N 1
ATOM 1595 C CA . THR A 1 202 ? -14.079 9.505 -0.357 1.00 95.44 202 THR A CA 1
ATOM 1596 C C . THR A 1 202 ? -13.067 10.451 -0.994 1.00 95.44 202 THR A C 1
ATOM 1598 O O . THR A 1 202 ? -13.356 10.967 -2.076 1.00 95.44 202 THR A O 1
ATOM 1601 N N . LEU A 1 203 ? -11.902 10.661 -0.373 1.00 93.56 203 LEU A N 1
ATOM 1602 C CA . LEU A 1 203 ? -10.923 11.661 -0.798 1.00 93.56 203 LEU A CA 1
ATOM 1603 C C . LEU A 1 203 ? -10.204 11.270 -2.101 1.00 93.56 203 LEU A C 1
ATOM 1605 O O . LEU A 1 203 ? -10.455 11.902 -3.132 1.00 93.56 203 LEU A O 1
ATOM 1609 N N . SER A 1 204 ? -9.374 10.217 -2.118 1.00 92.31 204 SER A N 1
ATOM 1610 C CA . SER A 1 204 ? -8.655 9.816 -3.347 1.00 92.31 204 SER A CA 1
ATOM 1611 C C . SER A 1 204 ? -9.580 9.399 -4.486 1.00 92.31 204 SER A C 1
ATOM 1613 O O . SER A 1 204 ? -9.251 9.599 -5.654 1.00 92.31 204 SER A O 1
ATOM 1615 N N . PHE A 1 205 ? -10.765 8.863 -4.181 1.00 94.62 205 PHE A N 1
ATOM 1616 C CA . PHE A 1 205 ? -11.742 8.487 -5.207 1.00 94.62 205 PHE A CA 1
ATOM 1617 C C . PHE A 1 205 ? -12.702 9.624 -5.579 1.00 94.62 205 PHE A C 1
ATOM 1619 O O . PHE A 1 205 ? -13.609 9.418 -6.392 1.00 94.62 205 PHE A O 1
ATOM 1626 N N . SER A 1 206 ? -12.512 10.826 -5.019 1.00 94.75 206 SER A N 1
ATOM 1627 C CA . SER A 1 206 ? -13.307 12.029 -5.309 1.00 94.75 206 SER A CA 1
ATOM 1628 C C . SER A 1 206 ? -14.823 11.811 -5.178 1.00 94.75 206 SER A C 1
ATOM 1630 O O . SER A 1 206 ? -15.613 12.395 -5.924 1.00 94.75 206 SER A O 1
ATOM 1632 N N . ASN A 1 207 ? -15.238 10.918 -4.273 1.00 95.62 207 ASN A N 1
ATOM 1633 C CA . ASN A 1 207 ? -16.627 10.491 -4.085 1.00 95.62 207 ASN A CA 1
ATOM 1634 C C . ASN A 1 207 ? -17.335 10.022 -5.387 1.00 95.62 207 ASN A C 1
ATOM 1636 O O . ASN A 1 207 ? -18.547 10.196 -5.570 1.00 95.62 207 ASN A O 1
ATOM 1640 N N . LEU A 1 208 ? -16.585 9.434 -6.329 1.00 97.25 208 LEU A N 1
ATOM 1641 C CA . LEU A 1 208 ? -17.114 8.949 -7.604 1.00 97.25 208 LEU A CA 1
ATOM 1642 C C . LEU A 1 208 ? -17.578 7.492 -7.499 1.00 97.25 208 LEU A C 1
ATOM 1644 O O . LEU A 1 208 ? -16.778 6.579 -7.304 1.00 97.25 208 LEU A O 1
ATOM 1648 N N . ILE A 1 209 ? -18.865 7.250 -7.783 1.00 98.25 209 ILE A N 1
ATOM 1649 C CA . ILE A 1 209 ? -19.465 5.900 -7.833 1.00 98.25 209 ILE A CA 1
ATOM 1650 C C . ILE A 1 209 ? -18.657 4.951 -8.734 1.00 98.25 209 ILE A C 1
ATOM 1652 O O . ILE A 1 209 ? -18.497 3.775 -8.414 1.00 98.25 209 ILE A O 1
ATOM 1656 N N . ALA A 1 210 ? -18.151 5.446 -9.868 1.00 97.44 210 ALA A N 1
ATOM 1657 C CA . ALA A 1 210 ? -17.351 4.644 -10.793 1.00 97.44 210 ALA A CA 1
ATOM 1658 C C . ALA A 1 210 ? -16.025 4.182 -10.167 1.00 97.44 210 ALA A C 1
ATOM 1660 O O . ALA A 1 210 ? -15.650 3.027 -10.349 1.00 97.44 210 ALA A O 1
ATOM 1661 N N . GLY A 1 211 ? -15.366 5.052 -9.397 1.00 96.25 211 GLY A N 1
ATOM 1662 C CA . GLY A 1 211 ? -14.125 4.733 -8.699 1.00 96.25 211 GLY A CA 1
ATOM 1663 C C . GLY A 1 211 ? -14.346 3.686 -7.607 1.00 96.25 211 GLY A C 1
ATOM 1664 O O . GLY A 1 211 ? -13.693 2.646 -7.603 1.00 96.25 211 GLY A O 1
ATOM 1665 N N . PHE A 1 212 ? -15.364 3.882 -6.768 1.00 98.06 212 PHE A N 1
ATOM 1666 C CA . PHE A 1 212 ? -15.758 2.889 -5.764 1.00 98.06 212 PHE A CA 1
ATOM 1667 C C . PHE A 1 212 ? -16.150 1.545 -6.383 1.00 98.06 212 PHE A C 1
ATOM 1669 O O . PHE A 1 212 ? -15.854 0.497 -5.820 1.00 98.06 212 PHE A O 1
ATOM 1676 N N . ARG A 1 213 ? -16.798 1.549 -7.556 1.00 97.56 213 ARG A N 1
ATOM 1677 C CA . ARG A 1 213 ? -17.163 0.315 -8.267 1.00 97.56 213 ARG A CA 1
ATOM 1678 C C . ARG A 1 213 ? -15.943 -0.396 -8.845 1.00 97.56 213 ARG A C 1
ATOM 1680 O O . ARG A 1 213 ? -15.910 -1.623 -8.864 1.00 97.56 213 ARG A O 1
ATOM 1687 N N . GLN A 1 214 ? -14.961 0.363 -9.325 1.00 96.81 214 GLN A N 1
ATOM 1688 C CA . GLN A 1 214 ? -13.690 -0.193 -9.771 1.00 96.81 214 GLN A CA 1
ATOM 1689 C C . GLN A 1 214 ? -12.972 -0.885 -8.606 1.00 96.81 214 GLN A C 1
ATOM 1691 O O . GLN A 1 214 ? -12.489 -1.994 -8.792 1.00 96.81 214 GLN A O 1
ATOM 1696 N N . PHE A 1 215 ? -12.991 -0.291 -7.408 1.00 97.88 215 PHE A N 1
ATOM 1697 C CA . PHE A 1 215 ? -12.432 -0.883 -6.190 1.00 97.88 215 PHE A CA 1
ATOM 1698 C C . PHE A 1 215 ? -13.229 -2.106 -5.697 1.00 97.88 215 PHE A C 1
ATOM 1700 O O . PHE A 1 215 ? -12.672 -3.162 -5.404 1.00 97.88 215 PHE A O 1
ATOM 1707 N N . SER A 1 216 ? -14.558 -2.012 -5.641 1.00 98.06 216 SER A N 1
ATOM 1708 C CA . SER A 1 216 ? -15.402 -3.091 -5.112 1.00 98.06 216 SER A CA 1
ATOM 1709 C C . SER A 1 216 ? -15.477 -4.312 -6.034 1.00 98.06 216 SER A C 1
ATOM 1711 O O . SER A 1 216 ? -15.739 -5.417 -5.565 1.00 98.06 216 SER A O 1
ATOM 1713 N N . GLY A 1 217 ? -15.250 -4.148 -7.340 1.00 98.12 217 GLY A N 1
ATOM 1714 C CA . GLY A 1 217 ? -15.246 -5.229 -8.329 1.00 98.12 217 GLY A CA 1
ATOM 1715 C C . GLY A 1 217 ? -14.345 -6.414 -7.951 1.00 98.12 217 GLY A C 1
ATOM 1716 O O . GLY A 1 217 ? -14.871 -7.504 -7.709 1.00 98.12 217 GLY A O 1
ATOM 1717 N N . PRO A 1 218 ? -13.013 -6.239 -7.866 1.00 98.06 218 PRO A N 1
ATOM 1718 C CA . PRO A 1 218 ? -12.092 -7.302 -7.462 1.00 98.06 218 PRO A CA 1
ATOM 1719 C C . PRO A 1 218 ? -12.359 -7.816 -6.042 1.00 98.06 218 PRO A C 1
ATOM 1721 O O . PRO A 1 218 ? -12.248 -9.018 -5.816 1.00 98.06 218 PRO A O 1
ATOM 1724 N N . ALA A 1 219 ? -12.787 -6.963 -5.102 1.00 98.38 219 ALA A N 1
ATOM 1725 C CA . ALA A 1 219 ? -13.157 -7.403 -3.755 1.00 98.38 219 ALA A CA 1
ATOM 1726 C C . ALA A 1 219 ? -14.338 -8.393 -3.778 1.00 98.38 219 ALA A C 1
ATOM 1728 O O . ALA A 1 219 ? -14.281 -9.457 -3.159 1.00 98.38 219 ALA A O 1
ATOM 1729 N N . ASN A 1 220 ? -15.379 -8.094 -4.560 1.00 98.06 220 ASN A N 1
ATOM 1730 C CA . ASN A 1 220 ? -16.517 -8.992 -4.754 1.00 98.06 220 ASN A CA 1
ATOM 1731 C C . ASN A 1 220 ? -16.109 -10.292 -5.465 1.00 98.06 220 ASN A C 1
ATOM 1733 O O . ASN A 1 220 ? -16.525 -11.372 -5.048 1.00 98.06 220 ASN A O 1
ATOM 1737 N N . LEU A 1 221 ? -15.271 -10.213 -6.509 1.00 98.12 221 LEU A N 1
ATOM 1738 C CA . LEU A 1 221 ? -14.757 -11.396 -7.216 1.00 98.12 221 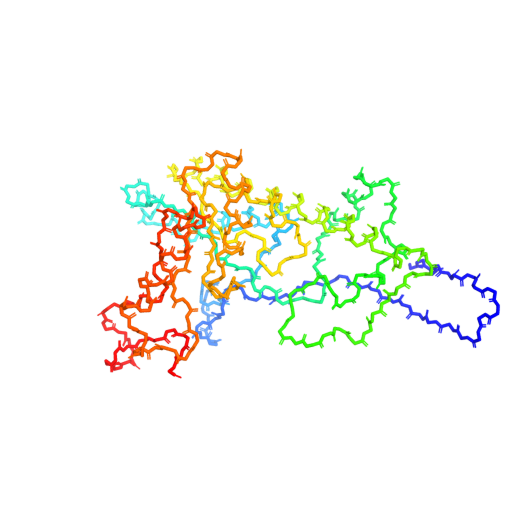LEU A CA 1
ATOM 1739 C C . LEU A 1 221 ? -13.918 -12.300 -6.302 1.00 98.12 221 LEU A C 1
ATOM 1741 O O . LEU A 1 221 ? -13.996 -13.522 -6.410 1.00 98.12 221 LEU A O 1
ATOM 1745 N N . ALA A 1 222 ? -13.164 -11.706 -5.378 1.00 97.88 222 ALA A N 1
ATOM 1746 C CA . ALA A 1 222 ? -12.395 -12.413 -4.360 1.00 97.88 222 ALA A CA 1
ATOM 1747 C C . ALA A 1 222 ? -13.245 -12.905 -3.171 1.00 97.88 222 ALA A C 1
ATOM 1749 O O . ALA A 1 222 ? -12.699 -13.474 -2.226 1.00 97.88 222 ALA A O 1
ATOM 1750 N N . GLY A 1 223 ? -14.566 -12.690 -3.189 1.00 98.00 223 GLY A N 1
ATOM 1751 C CA . GLY A 1 223 ? -15.477 -13.144 -2.138 1.00 98.00 223 GLY A CA 1
ATOM 1752 C C . GLY A 1 223 ? -15.314 -12.406 -0.808 1.00 98.00 223 GLY A C 1
ATOM 1753 O O . GLY A 1 223 ? -15.600 -12.976 0.247 1.00 98.00 223 GLY A O 1
ATOM 1754 N N . LYS A 1 224 ? -14.835 -11.154 -0.825 1.00 97.94 224 LYS A N 1
ATOM 1755 C CA . LYS A 1 224 ? -14.738 -10.333 0.387 1.00 97.94 224 LYS A CA 1
ATOM 1756 C C . LYS A 1 224 ? -16.142 -9.991 0.876 1.00 97.94 224 LYS A C 1
ATOM 1758 O O . LYS A 1 224 ? -16.929 -9.367 0.173 1.00 97.94 224 LYS A O 1
ATOM 1763 N N . ASN A 1 225 ? -16.456 -10.409 2.102 1.00 97.06 225 ASN A N 1
ATOM 1764 C CA . ASN A 1 225 ? -17.766 -10.158 2.710 1.00 97.06 225 ASN A CA 1
ATOM 1765 C C . ASN A 1 225 ? -17.942 -8.701 3.144 1.00 97.06 225 ASN A C 1
ATOM 1767 O O . ASN A 1 225 ? -19.071 -8.229 3.269 1.00 97.06 225 ASN A O 1
ATOM 1771 N N . VAL A 1 226 ? -16.835 -8.013 3.419 1.00 98.25 226 VAL A N 1
ATOM 1772 C CA . VAL A 1 226 ? -16.826 -6.638 3.905 1.00 98.25 226 VAL A CA 1
ATOM 1773 C C . VAL A 1 226 ? -15.907 -5.816 3.016 1.00 98.25 226 VAL A C 1
ATOM 1775 O O . VAL A 1 226 ? -14.775 -6.219 2.761 1.00 98.25 226 VAL A O 1
ATOM 1778 N N . ILE A 1 227 ? -16.425 -4.691 2.537 1.00 98.62 227 ILE A N 1
ATOM 1779 C CA . ILE A 1 227 ? -15.706 -3.680 1.765 1.00 98.62 227 ILE A CA 1
ATOM 1780 C C . ILE A 1 227 ? -15.954 -2.372 2.508 1.00 98.62 227 ILE A C 1
ATOM 1782 O O . ILE A 1 227 ? -17.106 -1.929 2.604 1.00 98.62 227 ILE A O 1
ATOM 1786 N N . SER A 1 228 ? -14.891 -1.819 3.084 1.00 98.44 228 SER A N 1
ATOM 1787 C CA . SER A 1 228 ? -14.954 -0.636 3.940 1.00 98.44 228 SER A CA 1
ATOM 1788 C C . SER A 1 228 ? -14.726 0.644 3.139 1.00 98.44 228 SER A C 1
ATOM 1790 O O . SER A 1 228 ? -14.230 0.600 2.011 1.00 98.44 228 SER A O 1
ATOM 1792 N N . ILE A 1 229 ? -15.093 1.784 3.714 1.00 98.25 229 ILE A N 1
ATOM 1793 C CA . ILE A 1 229 ? -14.730 3.108 3.217 1.00 98.25 229 ILE A CA 1
ATOM 1794 C C . ILE A 1 229 ? -14.398 4.036 4.382 1.00 98.25 229 ILE A C 1
ATOM 1796 O O . ILE A 1 229 ? -15.182 4.139 5.329 1.00 98.25 229 ILE A O 1
ATOM 1800 N N . GLU A 1 230 ? -13.299 4.770 4.255 1.00 97.25 230 GLU A N 1
ATOM 1801 C CA . GLU A 1 230 ? -13.078 6.014 4.982 1.00 97.25 230 GLU A CA 1
ATOM 1802 C C . GLU A 1 230 ? -13.969 7.115 4.374 1.00 97.25 230 GLU A C 1
ATOM 1804 O O . GLU A 1 230 ? -13.771 7.590 3.251 1.00 97.25 230 GLU A O 1
ATOM 1809 N N . LEU A 1 231 ? -15.021 7.476 5.099 1.00 96.38 231 LEU A N 1
ATOM 1810 C CA . LEU A 1 231 ? -16.100 8.339 4.638 1.00 96.38 231 LEU A CA 1
ATOM 1811 C C . LEU A 1 231 ? -15.961 9.754 5.205 1.00 96.38 231 LEU A C 1
ATOM 1813 O O . LEU A 1 231 ? -15.863 9.924 6.417 1.00 96.38 231 LEU A O 1
ATOM 1817 N N . GLY A 1 232 ? -16.083 10.774 4.359 1.00 93.81 232 GLY A N 1
ATOM 1818 C CA . GLY A 1 232 ? -16.182 12.165 4.811 1.00 93.81 232 GLY A CA 1
ATOM 1819 C C . GLY A 1 232 ? -14.848 12.866 5.023 1.00 93.81 232 GLY A C 1
ATOM 1820 O O . GLY A 1 232 ? -14.807 13.934 5.630 1.00 93.81 232 GLY A O 1
ATOM 1821 N N . ALA A 1 233 ? -13.763 12.306 4.494 1.00 91.38 233 ALA A N 1
ATOM 1822 C CA . ALA A 1 233 ? -12.452 12.937 4.452 1.00 91.38 233 ALA A CA 1
ATOM 1823 C C . ALA A 1 233 ? -12.461 14.135 3.479 1.00 91.38 233 ALA A C 1
ATOM 1825 O O . ALA A 1 233 ? -12.107 14.019 2.308 1.00 91.38 233 ALA A O 1
ATOM 1826 N N . ASN A 1 234 ? -12.918 15.296 3.959 1.00 88.25 234 ASN A N 1
ATOM 1827 C CA . ASN A 1 234 ? -13.083 16.510 3.161 1.00 88.25 234 ASN A CA 1
ATOM 1828 C C . ASN A 1 234 ? -12.221 17.661 3.703 1.00 88.25 234 ASN A C 1
ATOM 1830 O O . ASN A 1 234 ? -12.438 18.159 4.809 1.00 88.25 234 ASN A O 1
ATOM 1834 N N . PHE A 1 235 ? -11.245 18.107 2.908 1.00 88.31 235 PHE A N 1
ATOM 1835 C CA . PHE A 1 235 ? -10.362 19.220 3.272 1.00 88.31 235 PHE A CA 1
ATOM 1836 C C . PHE A 1 235 ? -11.121 20.540 3.440 1.00 88.31 235 PHE A C 1
ATOM 1838 O O . PHE A 1 235 ? -11.919 20.909 2.578 1.00 88.31 235 PHE A O 1
ATOM 1845 N N . GLY A 1 236 ? -10.826 21.281 4.513 1.00 87.75 236 GLY A N 1
ATOM 1846 C CA . GLY A 1 236 ? -11.423 22.598 4.765 1.00 87.75 236 GLY A CA 1
ATOM 1847 C C . GLY A 1 236 ? -12.930 22.542 5.019 1.00 87.75 236 GLY A C 1
ATOM 1848 O O . GLY A 1 236 ? -13.651 23.477 4.681 1.00 87.75 236 GLY A O 1
ATOM 1849 N N . GLN A 1 237 ? -13.445 21.405 5.495 1.00 87.75 237 GLN A N 1
ATOM 1850 C CA . GLN A 1 237 ? -14.871 21.211 5.787 1.00 87.75 237 GLN A CA 1
ATOM 1851 C C . GLN A 1 237 ? -15.130 20.899 7.265 1.00 87.75 237 GLN A C 1
ATOM 1853 O O . GLN A 1 237 ? -16.255 20.553 7.642 1.00 87.75 237 GLN A O 1
ATOM 1858 N N . ALA A 1 238 ? -14.120 21.058 8.124 1.00 86.50 238 ALA A N 1
ATOM 1859 C CA . ALA A 1 238 ? -14.298 20.913 9.558 1.00 86.50 238 ALA A CA 1
ATOM 1860 C C . ALA A 1 238 ? -15.390 21.869 10.072 1.00 86.50 238 ALA A C 1
ATOM 1862 O O . ALA A 1 238 ? -15.363 23.068 9.800 1.00 86.50 238 ALA A O 1
ATOM 1863 N N . TYR A 1 239 ? -16.364 21.332 10.814 1.00 85.94 239 TYR A N 1
ATOM 1864 C CA . TYR A 1 239 ? -17.547 22.052 11.331 1.00 85.94 239 TYR A CA 1
ATOM 1865 C C . TYR A 1 239 ? -18.491 22.645 10.272 1.00 85.94 239 TYR A C 1
ATOM 1867 O O . TYR A 1 239 ? -19.469 23.301 10.636 1.00 85.94 239 TYR A O 1
ATOM 1875 N N . TYR A 1 240 ? -18.232 22.405 8.987 1.00 89.31 240 TYR A N 1
ATOM 1876 C CA . TYR A 1 240 ? -19.089 22.824 7.880 1.00 89.31 240 TYR A CA 1
ATOM 1877 C C . TYR A 1 240 ? -19.854 21.643 7.276 1.00 89.31 240 TYR A C 1
ATOM 1879 O O . TYR A 1 240 ? -21.020 21.799 6.913 1.00 89.31 240 TYR A O 1
ATOM 1887 N N . GLN A 1 241 ? -19.227 20.461 7.227 1.00 90.31 241 GLN A N 1
ATOM 1888 C CA . GLN A 1 241 ? -19.837 19.260 6.666 1.00 90.31 241 GLN A CA 1
ATOM 1889 C C . GLN A 1 241 ? -21.112 18.874 7.428 1.00 90.31 241 GLN A C 1
ATOM 1891 O O . GLN A 1 241 ? -21.128 18.687 8.648 1.00 90.31 241 GLN A O 1
ATOM 1896 N N . THR A 1 242 ? -22.202 18.733 6.685 1.00 93.12 242 THR A N 1
ATOM 1897 C CA . THR A 1 242 ? -23.517 18.387 7.215 1.00 93.12 242 THR A CA 1
ATOM 1898 C C . THR A 1 242 ? -23.761 16.881 7.179 1.00 93.12 242 THR A C 1
ATOM 1900 O O . THR A 1 242 ? -23.260 16.155 6.321 1.00 93.12 242 THR A O 1
ATOM 1903 N N . TRP A 1 243 ? -24.656 16.400 8.047 1.00 93.06 243 TRP A N 1
ATOM 1904 C CA . TRP A 1 243 ? -25.150 15.019 7.974 1.00 93.06 243 TRP A CA 1
ATOM 1905 C C . TRP A 1 243 ? -25.770 14.676 6.616 1.00 93.06 243 TRP A C 1
ATOM 1907 O O . TRP A 1 243 ? -25.690 13.533 6.178 1.00 93.06 243 TRP A O 1
ATOM 1917 N N . THR A 1 244 ? -26.385 15.645 5.935 1.00 96.25 244 THR A N 1
ATOM 1918 C CA . THR A 1 244 ? -26.976 15.432 4.607 1.00 96.25 244 THR A CA 1
ATOM 1919 C C . THR A 1 244 ? -25.908 15.130 3.557 1.00 96.25 244 THR A C 1
ATOM 1921 O O . THR A 1 244 ? -26.108 14.222 2.751 1.00 96.25 244 THR A O 1
ATOM 1924 N N . GLU A 1 245 ? -24.782 15.846 3.583 1.00 94.31 245 GLU A N 1
ATOM 1925 C CA . GLU A 1 245 ? -23.643 15.607 2.687 1.00 94.31 245 GLU A CA 1
ATOM 1926 C C . GLU A 1 245 ? -23.004 14.247 2.968 1.00 94.31 245 GLU A C 1
ATOM 1928 O O . GLU A 1 245 ? -22.869 13.438 2.051 1.00 94.31 245 GLU A O 1
ATOM 1933 N N . LEU A 1 246 ? -22.738 13.930 4.240 1.00 94.81 246 LEU A N 1
ATOM 1934 C CA . LEU A 1 246 ? -22.173 12.633 4.624 1.00 94.81 246 LEU A CA 1
ATOM 1935 C C . LEU A 1 246 ? -23.098 11.464 4.229 1.00 94.81 246 LEU A C 1
ATOM 1937 O O . LEU A 1 246 ? -22.652 10.436 3.720 1.00 94.81 246 LEU A O 1
ATOM 1941 N N . LEU A 1 247 ? -24.418 11.629 4.383 1.00 96.62 247 LEU A N 1
ATOM 1942 C CA . LEU A 1 247 ? -25.404 10.648 3.916 1.00 96.62 247 LEU A CA 1
ATOM 1943 C C . LEU A 1 247 ? -25.432 10.515 2.388 1.00 96.62 247 LEU A C 1
ATOM 1945 O O . LEU A 1 247 ? -25.790 9.451 1.878 1.00 96.62 247 LEU A O 1
ATOM 1949 N N . GLN A 1 248 ? -25.111 11.571 1.641 1.00 96.44 248 GLN A N 1
ATOM 1950 C CA . GLN A 1 248 ? -25.004 11.505 0.186 1.00 96.44 248 GLN A CA 1
ATOM 1951 C C . GLN A 1 248 ? -23.750 10.734 -0.244 1.00 96.44 248 GLN A C 1
ATOM 1953 O O . GLN A 1 248 ? -23.856 9.854 -1.100 1.00 96.44 248 GLN A O 1
ATOM 1958 N N . GLU A 1 249 ? -22.606 10.996 0.386 1.00 96.69 249 GLU A N 1
ATOM 1959 C CA . GLU A 1 249 ? -21.367 10.231 0.189 1.00 96.69 249 GLU A CA 1
ATOM 1960 C C . GLU A 1 249 ? -21.577 8.741 0.505 1.00 96.69 249 GLU A C 1
ATOM 1962 O O . GLU A 1 249 ? -21.270 7.875 -0.316 1.00 96.69 249 GLU A O 1
ATOM 1967 N N . ALA A 1 250 ? -22.230 8.431 1.631 1.00 97.88 250 ALA A N 1
ATOM 1968 C CA . ALA A 1 250 ? -22.562 7.058 2.007 1.00 97.88 250 ALA A CA 1
ATOM 1969 C C . ALA A 1 250 ? -23.409 6.351 0.935 1.00 97.88 250 ALA A C 1
ATOM 1971 O O . ALA A 1 250 ? -23.156 5.198 0.589 1.00 97.88 250 ALA A O 1
ATOM 1972 N N . LYS A 1 251 ? -24.406 7.041 0.359 1.00 98.19 251 LYS A N 1
ATOM 1973 C CA . LYS A 1 251 ? -25.242 6.485 -0.721 1.00 98.19 251 LYS A CA 1
ATOM 1974 C C . LYS A 1 251 ? -24.427 6.161 -1.971 1.00 98.19 251 LYS A C 1
ATOM 1976 O O . LYS A 1 251 ? -24.695 5.136 -2.598 1.00 98.19 251 LYS A O 1
ATOM 1981 N N . HIS A 1 252 ? -23.459 7.002 -2.340 1.00 98.19 252 HIS A N 1
ATOM 1982 C CA . HIS A 1 252 ? -22.580 6.728 -3.479 1.00 98.19 252 HIS A CA 1
ATOM 1983 C C . HIS A 1 252 ? -21.753 5.460 -3.248 1.00 98.19 252 HIS A C 1
ATOM 1985 O O . HIS A 1 252 ? -21.722 4.589 -4.122 1.00 98.19 252 HIS A O 1
ATOM 1991 N N . ALA A 1 253 ? -21.157 5.327 -2.060 1.00 98.06 253 ALA A N 1
ATOM 1992 C CA . ALA A 1 253 ? -20.389 4.149 -1.668 1.00 98.06 253 ALA A CA 1
ATOM 1993 C C . ALA A 1 253 ? -21.259 2.875 -1.670 1.00 98.06 253 ALA A C 1
ATOM 1995 O O . ALA A 1 253 ? -20.902 1.880 -2.308 1.00 98.06 253 ALA A O 1
ATOM 1996 N N . PHE A 1 254 ? -22.451 2.920 -1.060 1.00 98.06 254 PHE A N 1
ATOM 1997 C CA . PHE A 1 254 ? -23.374 1.777 -1.017 1.00 98.06 254 PHE A CA 1
ATOM 1998 C C . PHE A 1 254 ? -23.800 1.298 -2.411 1.00 98.06 254 PHE A C 1
ATOM 2000 O O . PHE A 1 254 ? -23.771 0.102 -2.693 1.00 98.06 254 PHE A O 1
ATOM 2007 N N . VAL A 1 255 ? -24.164 2.212 -3.318 1.00 98.06 255 VAL A N 1
ATOM 2008 C CA . VAL A 1 255 ? -24.560 1.861 -4.701 1.00 98.06 255 VAL A CA 1
ATOM 2009 C C . VAL A 1 255 ? -23.389 1.278 -5.508 1.00 98.06 255 VAL A C 1
ATOM 2011 O O . VAL A 1 255 ? -23.588 0.570 -6.504 1.00 98.06 255 VAL A O 1
ATOM 2014 N N . ALA A 1 256 ? -22.158 1.562 -5.089 1.00 97.88 256 ALA A N 1
ATOM 2015 C CA . ALA A 1 256 ? -20.956 0.998 -5.673 1.00 97.88 256 ALA A CA 1
ATOM 2016 C C . ALA A 1 256 ? -20.539 -0.350 -5.061 1.00 97.88 256 ALA A C 1
ATOM 2018 O O . ALA A 1 256 ? -19.650 -0.987 -5.616 1.00 97.88 256 ALA A O 1
ATOM 2019 N N . GLY A 1 257 ? -21.193 -0.822 -3.994 1.00 97.38 257 GLY A N 1
ATOM 2020 C CA . GLY A 1 257 ? -20.930 -2.128 -3.377 1.00 97.38 257 GLY A CA 1
ATOM 2021 C C . GLY A 1 257 ? -20.116 -2.089 -2.081 1.00 97.38 257 GLY A C 1
ATOM 2022 O O . GLY A 1 257 ? -19.806 -3.150 -1.551 1.00 97.38 257 GLY A O 1
ATOM 2023 N N . VAL A 1 258 ? -19.791 -0.903 -1.557 1.00 98.44 258 VAL A N 1
ATOM 2024 C CA . VAL A 1 258 ? -19.252 -0.746 -0.195 1.00 98.44 258 VAL A CA 1
ATOM 2025 C C . VAL A 1 258 ? -20.344 -1.090 0.819 1.00 98.44 258 VAL A C 1
ATOM 2027 O O . VAL A 1 258 ? -21.515 -0.782 0.590 1.00 98.44 258 VAL A O 1
ATOM 2030 N N . ASN A 1 259 ? -19.989 -1.727 1.937 1.00 97.94 259 ASN A N 1
ATOM 2031 C CA . ASN A 1 259 ? -20.962 -2.165 2.944 1.00 97.94 259 ASN A CA 1
ATOM 2032 C C . ASN A 1 259 ? -20.550 -1.918 4.409 1.00 97.94 259 ASN A C 1
ATOM 2034 O O . ASN A 1 259 ? -21.357 -2.176 5.303 1.00 97.94 259 ASN A O 1
ATOM 2038 N N . GLN A 1 260 ? -19.363 -1.362 4.656 1.00 97.81 260 GLN A N 1
ATOM 2039 C CA . GLN A 1 260 ? -18.944 -0.833 5.953 1.00 97.81 260 GLN A CA 1
ATOM 2040 C C . GLN A 1 260 ? -18.512 0.625 5.781 1.00 97.81 260 GLN A C 1
ATOM 2042 O O . GLN A 1 260 ? -17.765 0.938 4.863 1.00 97.81 260 GLN A O 1
ATOM 2047 N N . LEU A 1 261 ? -19.005 1.515 6.644 1.00 97.06 261 LEU A N 1
ATOM 2048 C CA . LEU A 1 261 ? -18.650 2.934 6.638 1.00 97.06 261 LEU A CA 1
ATOM 2049 C C . LEU A 1 261 ? -17.849 3.250 7.902 1.00 97.06 261 LEU A C 1
ATOM 2051 O O . LEU A 1 261 ? -18.324 2.968 9.004 1.00 97.06 261 LEU A O 1
ATOM 2055 N N . VAL A 1 262 ? -16.681 3.859 7.739 1.00 96.06 262 VAL A N 1
ATOM 2056 C CA . VAL A 1 262 ? -15.847 4.385 8.822 1.00 96.06 262 VAL A CA 1
ATOM 2057 C C . VAL A 1 262 ? -15.783 5.895 8.632 1.00 96.06 262 VAL A C 1
ATOM 2059 O O . VAL A 1 262 ? -15.241 6.373 7.645 1.00 96.06 262 VAL A O 1
ATOM 2062 N N . ILE A 1 263 ? -16.411 6.663 9.523 1.00 94.12 263 ILE A N 1
ATOM 2063 C CA . ILE A 1 263 ? -16.447 8.126 9.393 1.00 94.12 263 ILE A CA 1
ATOM 2064 C C . ILE A 1 263 ? -15.063 8.678 9.744 1.00 94.12 263 ILE A C 1
ATOM 2066 O O . ILE A 1 263 ? -14.553 8.428 10.836 1.00 94.12 263 ILE A O 1
ATOM 2070 N N . HIS A 1 264 ? -14.468 9.430 8.823 1.00 92.81 264 HIS A N 1
ATOM 2071 C CA . HIS A 1 264 ? -13.161 10.039 9.008 1.00 92.81 264 HIS A CA 1
ATOM 2072 C C . HIS A 1 264 ? -13.200 11.143 10.068 1.00 92.81 264 HIS A C 1
ATOM 2074 O O . HIS A 1 264 ? -14.068 12.019 10.061 1.00 92.81 264 HIS A O 1
ATOM 2080 N N . GLY A 1 265 ? -12.177 11.148 10.922 1.00 84.25 265 GLY A N 1
ATOM 2081 C CA . GLY A 1 265 ? -11.810 12.327 11.699 1.00 84.25 265 GLY A CA 1
ATOM 2082 C C . GLY A 1 265 ? -12.595 12.545 12.991 1.00 84.25 265 GLY A C 1
ATOM 2083 O O . GLY A 1 265 ? -12.599 13.672 13.487 1.00 84.25 265 GLY A O 1
ATOM 2084 N N . GLU A 1 266 ? -13.233 11.517 13.569 1.00 80.69 266 GLU A N 1
ATOM 2085 C CA . GLU A 1 266 ? -13.750 11.641 14.938 1.00 80.69 266 GLU A CA 1
ATOM 2086 C C . GLU A 1 266 ? -12.578 11.831 15.907 1.00 80.69 266 GLU A C 1
ATOM 2088 O O . GLU A 1 266 ? -11.792 10.919 16.178 1.00 80.69 266 GLU A O 1
ATOM 2093 N N . THR A 1 267 ? -12.433 13.054 16.410 1.00 80.62 267 THR A N 1
ATOM 2094 C CA . THR A 1 267 ? -11.374 13.385 17.352 1.00 80.62 267 THR A CA 1
ATOM 2095 C C . THR A 1 267 ? -11.766 12.964 18.758 1.00 80.62 267 THR A C 1
ATOM 2097 O O . THR A 1 267 ? -12.938 12.934 19.137 1.00 80.62 267 THR A O 1
ATOM 2100 N N . TYR A 1 268 ? -10.760 12.604 19.552 1.00 82.56 268 TYR A N 1
ATOM 2101 C CA . TYR A 1 268 ? -10.970 12.192 20.932 1.00 82.56 268 TYR A CA 1
ATOM 2102 C C . TYR A 1 268 ? -11.732 13.273 21.708 1.00 82.56 268 TYR A C 1
ATOM 2104 O O . TYR A 1 268 ? -11.276 14.409 21.827 1.00 82.56 268 TYR A O 1
ATOM 2112 N N . SER A 1 269 ? -12.888 12.906 22.262 1.00 76.62 269 SER A N 1
ATOM 2113 C CA . SER A 1 269 ? -13.849 13.853 22.837 1.00 76.62 269 SER A CA 1
ATOM 2114 C C . SER A 1 269 ? -13.489 14.364 24.238 1.00 76.62 269 SER A C 1
ATOM 2116 O O . SER A 1 269 ? -14.258 15.121 24.832 1.00 76.62 269 SER A O 1
ATOM 2118 N N . HIS A 1 270 ? -12.375 13.909 24.817 1.00 80.62 270 HIS A N 1
ATOM 2119 C CA . HIS A 1 270 ? -11.925 14.348 26.136 1.00 80.62 270 HIS A CA 1
ATOM 2120 C C . HIS A 1 270 ? -10.910 15.495 26.026 1.00 80.62 270 HIS A C 1
ATOM 2122 O O . HIS A 1 270 ? -10.425 15.835 24.951 1.00 80.62 270 HIS A O 1
ATOM 2128 N N . THR A 1 271 ? -10.566 16.095 27.165 1.00 78.19 271 THR A N 1
ATOM 2129 C CA . THR A 1 271 ? -9.594 17.188 27.237 1.00 78.19 271 THR A CA 1
ATOM 2130 C C . THR A 1 271 ? -8.235 16.769 26.680 1.00 78.19 271 THR A C 1
ATOM 2132 O O . THR A 1 271 ? -7.599 15.862 27.219 1.00 78.19 271 THR A O 1
ATOM 2135 N N . TYR A 1 272 ? -7.786 17.480 25.647 1.00 78.56 272 TYR A N 1
ATOM 2136 C CA . TYR A 1 272 ? -6.408 17.469 25.167 1.00 78.56 272 TYR A CA 1
ATOM 2137 C C . TYR A 1 272 ? -5.642 18.653 25.760 1.00 78.56 272 TYR A C 1
ATOM 2139 O O . TYR A 1 272 ? -6.157 19.777 25.795 1.00 78.56 272 TYR A O 1
ATOM 2147 N N . ASP A 1 273 ? -4.400 18.421 26.186 1.00 79.44 273 ASP A N 1
ATOM 2148 C CA . ASP A 1 273 ? -3.527 19.482 26.689 1.00 79.44 273 ASP A CA 1
ATOM 2149 C C . ASP A 1 273 ? -3.361 20.601 25.652 1.00 79.44 273 ASP A C 1
ATOM 2151 O O . ASP A 1 273 ? -3.171 20.349 24.463 1.00 79.44 273 ASP A O 1
ATOM 2155 N N . ASN A 1 274 ? -3.410 21.852 26.117 1.00 81.25 274 ASN A N 1
ATOM 2156 C CA . ASN A 1 274 ? -3.275 23.058 25.290 1.00 81.25 274 ASN A CA 1
ATOM 2157 C C . ASN A 1 274 ? -4.306 23.190 24.151 1.00 81.25 274 ASN A C 1
ATOM 2159 O O . ASN A 1 274 ? -4.029 23.840 23.143 1.00 81.25 274 ASN A O 1
ATOM 2163 N N . THR A 1 275 ? -5.507 22.627 24.314 1.00 82.62 275 THR A N 1
ATOM 2164 C CA . THR A 1 275 ? -6.626 22.816 23.376 1.00 82.62 275 THR A CA 1
ATOM 2165 C C . THR A 1 275 ? -7.834 23.464 24.058 1.00 82.62 275 THR A C 1
ATOM 2167 O O . THR A 1 275 ? -8.008 23.382 25.274 1.00 82.62 275 THR A O 1
ATOM 2170 N N . THR A 1 276 ? -8.682 24.132 23.276 1.00 83.19 276 THR A N 1
ATOM 2171 C CA . THR A 1 276 ? -10.019 24.592 23.691 1.00 83.19 276 THR A CA 1
ATOM 2172 C C . THR A 1 276 ? -11.070 23.880 22.858 1.00 83.19 276 THR A C 1
ATOM 2174 O O . THR A 1 276 ? -10.743 23.412 21.771 1.00 83.19 276 THR A O 1
ATOM 2177 N N . TRP A 1 277 ? -12.331 23.850 23.312 1.00 81.19 277 TRP A N 1
ATOM 2178 C CA . TRP A 1 277 ? -13.443 23.398 22.463 1.00 81.19 277 TRP A CA 1
ATOM 2179 C C . TRP A 1 277 ? -13.354 24.078 21.085 1.00 81.19 277 TRP A C 1
ATOM 2181 O O . TRP A 1 277 ? -13.139 25.296 21.046 1.00 81.19 277 TRP A O 1
ATOM 2191 N N . PRO A 1 278 ? -13.496 23.338 19.973 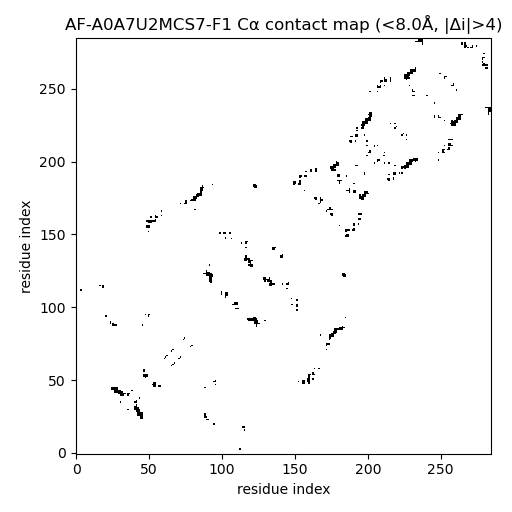1.00 80.62 278 PRO A N 1
ATOM 2192 C CA . PRO A 1 278 ? -13.894 21.923 19.858 1.00 80.62 278 PRO A CA 1
ATOM 2193 C C . PRO A 1 278 ? -12.763 20.873 19.958 1.00 80.62 278 PRO A C 1
ATOM 2195 O O . PRO A 1 278 ? -13.044 19.684 19.872 1.00 80.62 278 PRO A O 1
ATOM 2198 N N . GLY A 1 279 ? -11.516 21.274 20.210 1.00 81.38 279 GLY A N 1
ATOM 2199 C CA . GLY A 1 279 ? -10.372 20.377 20.404 1.00 81.38 279 GLY A CA 1
ATOM 2200 C C . GLY A 1 279 ? -9.465 20.282 19.176 1.00 81.38 279 GLY A C 1
ATOM 2201 O O . GLY A 1 279 ? -9.383 21.210 18.368 1.00 81.38 279 GLY A O 1
ATOM 2202 N N . PHE A 1 280 ? -8.751 19.160 19.046 1.00 81.69 280 PHE A N 1
ATOM 2203 C CA . PHE A 1 280 ? -7.999 18.850 17.828 1.00 81.69 280 PHE A CA 1
ATOM 2204 C C . PHE A 1 280 ? -8.968 18.675 16.653 1.00 81.69 280 PHE A C 1
ATOM 2206 O O . PHE A 1 280 ? -10.070 18.161 16.823 1.00 81.69 280 PHE A O 1
ATOM 2213 N N . THR A 1 281 ? -8.559 19.123 15.469 1.00 81.94 281 THR A N 1
ATOM 2214 C CA . THR A 1 281 ? -9.349 19.040 14.239 1.00 81.94 281 THR A CA 1
ATOM 2215 C C . THR A 1 281 ? -8.426 18.609 13.108 1.00 81.94 281 THR A C 1
ATOM 2217 O O . THR A 1 281 ? -7.456 19.304 12.804 1.00 81.94 281 THR A O 1
ATOM 2220 N N . SER A 1 282 ? -8.713 17.468 12.487 1.00 78.06 282 SER A N 1
ATOM 2221 C CA . SER A 1 282 ? -8.049 17.045 11.254 1.00 78.06 282 SER A CA 1
ATOM 2222 C C . SER A 1 282 ? -8.535 17.880 10.065 1.00 78.06 282 SER A C 1
ATOM 2224 O O . SER A 1 282 ? -9.644 18.402 10.071 1.00 78.06 282 SER A O 1
ATOM 2226 N N . PHE A 1 283 ? -7.714 17.987 9.020 1.00 77.12 283 PHE A N 1
ATOM 2227 C CA . PHE A 1 283 ? -8.092 18.536 7.704 1.00 77.12 283 PHE A CA 1
ATOM 2228 C C . PHE A 1 283 ? -8.477 20.027 7.645 1.00 77.12 283 PHE A C 1
ATOM 2230 O O . PHE A 1 283 ? -8.886 20.491 6.582 1.00 77.12 283 PHE A O 1
ATOM 2237 N N . ASN A 1 284 ? -8.205 20.785 8.715 1.00 70.56 284 ASN A N 1
ATOM 2238 C CA . ASN A 1 284 ? -8.367 22.242 8.836 1.00 70.56 284 ASN A CA 1
ATOM 2239 C C . ASN A 1 284 ? -9.771 22.783 8.454 1.00 70.56 284 ASN A C 1
ATOM 2241 O O . ASN A 1 284 ? -10.650 22.067 7.974 1.00 70.56 284 ASN A O 1
ATOM 2245 N N . TYR A 1 285 ? -9.995 24.062 8.766 1.00 70.12 285 TYR A N 1
ATOM 2246 C CA . TYR A 1 285 ? -11.257 24.792 8.566 1.00 70.12 285 TYR A CA 1
ATOM 2247 C C . TYR A 1 285 ? -11.378 25.391 7.167 1.00 70.12 285 TYR A C 1
ATOM 2249 O O . TYR A 1 285 ? -10.322 25.741 6.589 1.00 70.12 285 TYR A O 1
#

Radius of gyration: 21.9 Å; Cα contacts (8 Å, |Δi|>4): 419; chains: 1; bounding box: 58×41×66 Å

pLDDT: mean 91.05, std 9.4, range [49.38, 98.75]

Foldseek 3Di:
DDDDDDPDPPDPDDDDDDDDDDQLQAFPFDAPDPPDPDPVNRGHGQFQLLALVSLVVVLVCCVPPVPPPPPLVVCLVPNAAAEDEADQRDDQARDDPCLQVLLCVVPVDGCVVPVQQSGRPFFFDPDDGRPDHQFDPDPCRCVVVLVSSQASSQVSNLSSLLSNQVCCCVRRVHFYEYQAQHRGSYDSLSNLLSGLEYEAECPVQVLALVSLLSSVVSCVVSVRPAHEYAFDPDAACVVNDDPVNSVVSVVSNVSSPHDHYDHPWPDDCDDDPPADPPGDGPRHD

InterPro domains:
  IPR033400 Alpha-L-rhamnosidase RhaM [PF17132] (55-281)
  IPR053161 Ulvan-degrading glycoside hydrolase [PTHR36848] (42-285)

Secondary structure (DSSP, 8-state):
--------TT-S--------------EEE--S-SS--STTTT-EEPP-TTSHHHHHHHHHHIIIIIS-TTHHHHHHHH--EEEE-----B-SB---TTHHHHHHHHHSS-SGGGGGGGTTTBSB-SSS--S-----SSTTTTHHHHHHHHHHHHHHHHHHHHHHHHHHHHHHS-EEEE-TTTTSSS-HHHHGGGSSEEEEETTTTTT-HHHHHHHHHHHHHTT-S--EEEE---TT-TTT--HHHHHHHHHHHHHHT--EEEETT----SPPTT--TT---TT--